Protein AF-A0A8J5PUA7-F1 (afdb_monomer_lite)

Structure (mmCIF, N/CA/C/O backbone):
data_AF-A0A8J5PUA7-F1
#
_entry.id   AF-A0A8J5PUA7-F1
#
loop_
_atom_site.group_PDB
_atom_site.id
_atom_site.type_symbol
_atom_site.label_atom_id
_atom_site.label_alt_id
_atom_site.label_comp_id
_atom_site.label_asym_id
_atom_site.label_entity_id
_atom_site.label_seq_id
_atom_site.pdbx_PDB_ins_code
_atom_site.Cartn_x
_atom_site.Cartn_y
_atom_site.Cartn_z
_atom_site.occupancy
_atom_site.B_iso_or_equiv
_atom_site.auth_seq_id
_atom_site.auth_comp_id
_atom_site.auth_asym_id
_atom_site.auth_atom_id
_atom_site.pdbx_PDB_model_num
ATOM 1 N N . MET A 1 1 ? -23.240 -58.305 27.782 1.00 34.50 1 MET A N 1
ATOM 2 C CA . MET A 1 1 ? -22.512 -59.500 28.259 1.00 34.50 1 MET A CA 1
ATOM 3 C C . MET A 1 1 ? -21.027 -59.293 27.991 1.00 34.50 1 MET A C 1
ATOM 5 O O . MET A 1 1 ? -20.702 -59.027 26.848 1.00 34.50 1 MET A O 1
ATOM 9 N N . SER A 1 2 ? -20.212 -59.376 29.055 1.00 34.38 2 SER A N 1
ATOM 10 C CA . SER A 1 2 ? -18.745 -59.589 29.127 1.00 34.38 2 SER A CA 1
ATOM 11 C C . SER A 1 2 ? -17.815 -58.696 28.277 1.00 34.38 2 SER A C 1
ATOM 13 O O . SER A 1 2 ? -17.809 -58.817 27.063 1.00 34.38 2 SER A O 1
ATOM 15 N N . GLN A 1 3 ? -17.096 -57.690 28.796 1.00 32.22 3 GLN A N 1
ATOM 16 C CA . GLN A 1 3 ? -16.037 -57.607 29.837 1.00 32.22 3 GLN A CA 1
ATOM 17 C C . GLN A 1 3 ? -14.580 -57.721 29.319 1.00 32.22 3 GLN A C 1
ATOM 19 O O . GLN A 1 3 ? -14.165 -58.754 28.815 1.00 32.22 3 GLN A O 1
ATOM 24 N N . HIS A 1 4 ? -13.846 -56.626 29.585 1.00 30.31 4 HIS A N 1
ATOM 25 C CA . HIS A 1 4 ? -12.441 -56.450 30.010 1.00 30.31 4 HIS A CA 1
ATOM 26 C C . HIS A 1 4 ? -11.254 -57.006 29.195 1.00 30.31 4 HIS A C 1
ATOM 28 O O . HIS A 1 4 ? -11.069 -58.207 29.079 1.00 30.31 4 HIS A O 1
ATOM 34 N N . SER A 1 5 ? -10.284 -56.129 28.882 1.00 30.33 5 SER A N 1
ATOM 35 C CA . SER A 1 5 ? -9.104 -55.940 29.755 1.00 30.33 5 SER A CA 1
ATOM 36 C C . SER A 1 5 ? -8.228 -54.752 29.322 1.00 30.33 5 SER A C 1
ATOM 38 O O . SER A 1 5 ? -7.811 -54.649 28.175 1.00 30.33 5 SER A O 1
ATOM 40 N N . ALA A 1 6 ? -7.906 -53.888 30.287 1.00 33.28 6 ALA A N 1
ATOM 41 C CA . ALA A 1 6 ? -6.894 -52.836 30.215 1.00 33.28 6 ALA A CA 1
ATOM 42 C C . ALA A 1 6 ? -5.542 -53.344 30.754 1.00 33.28 6 ALA A C 1
ATOM 44 O O . ALA A 1 6 ? -5.518 -54.287 31.548 1.00 33.28 6 ALA A O 1
ATOM 45 N N . LYS A 1 7 ? -4.430 -52.673 30.420 1.00 31.48 7 LYS A N 1
ATOM 46 C CA . LYS A 1 7 ? -3.212 -52.650 31.252 1.00 31.48 7 LYS A CA 1
ATOM 47 C C . LYS A 1 7 ? -2.441 -51.334 31.077 1.00 31.48 7 LYS A C 1
ATOM 49 O O . LYS A 1 7 ? -2.458 -50.727 30.017 1.00 31.48 7 LYS A O 1
ATOM 54 N N . ARG A 1 8 ? -1.868 -50.902 32.202 1.00 30.70 8 ARG A N 1
ATOM 55 C CA . ARG A 1 8 ? -1.429 -49.555 32.601 1.00 30.70 8 ARG A CA 1
ATOM 56 C C . ARG A 1 8 ? -0.003 -49.182 32.161 1.00 30.70 8 ARG A C 1
ATOM 58 O O . ARG A 1 8 ? 0.871 -50.038 32.137 1.00 30.70 8 ARG A O 1
ATOM 65 N N . THR A 1 9 ? 0.167 -47.876 31.936 1.00 27.75 9 THR A N 1
ATOM 66 C CA . THR A 1 9 ? 1.175 -46.910 32.438 1.00 27.75 9 THR A CA 1
ATOM 67 C C . THR A 1 9 ? 2.522 -47.400 32.989 1.00 27.75 9 THR A C 1
ATOM 69 O O . THR A 1 9 ? 2.556 -48.173 33.946 1.00 27.75 9 THR A O 1
ATOM 72 N N . ARG A 1 10 ? 3.607 -46.734 32.558 1.00 26.91 10 ARG A N 1
ATOM 73 C CA . ARG A 1 10 ? 4.712 -46.339 33.449 1.00 26.91 10 ARG A CA 1
ATOM 74 C C . ARG A 1 10 ? 5.339 -45.007 32.999 1.00 26.91 10 ARG A C 1
ATOM 76 O O . ARG A 1 10 ? 5.715 -44.871 31.842 1.00 26.91 10 ARG A O 1
ATOM 83 N N . LEU A 1 11 ? 5.370 -44.052 33.927 1.00 29.00 11 LEU A N 1
ATOM 84 C CA . LEU A 1 11 ? 6.154 -42.813 33.920 1.00 29.00 11 LEU A CA 1
ATOM 85 C C . LEU A 1 11 ? 7.541 -43.113 34.506 1.00 29.00 11 LEU A C 1
ATOM 87 O O . LEU A 1 11 ? 7.607 -43.877 35.468 1.00 29.00 11 LEU A O 1
ATOM 91 N N . ASP A 1 12 ? 8.582 -42.488 33.959 1.00 28.45 12 ASP A N 1
ATOM 92 C CA . ASP A 1 12 ? 9.702 -41.908 34.718 1.00 28.45 12 ASP A CA 1
ATOM 93 C C . ASP A 1 12 ? 10.472 -40.922 33.812 1.00 28.45 12 ASP A C 1
ATOM 95 O O . ASP A 1 12 ? 10.816 -41.250 32.676 1.00 28.45 12 ASP A O 1
ATOM 99 N N . SER A 1 13 ? 10.698 -39.717 34.334 1.00 28.47 13 SER A N 1
ATOM 100 C CA . SER A 1 13 ? 11.690 -38.699 33.916 1.00 28.47 13 SER A CA 1
ATOM 101 C C . SER A 1 13 ? 12.749 -38.614 35.052 1.00 28.47 13 SER A C 1
ATOM 103 O O . SER A 1 13 ? 12.519 -39.297 36.055 1.00 28.47 13 SER A O 1
ATOM 105 N N . PRO A 1 14 ? 13.811 -37.764 35.057 1.00 40.50 14 PRO A N 1
ATOM 106 C CA . PRO A 1 14 ? 14.267 -36.726 34.107 1.00 40.50 14 PRO A CA 1
ATOM 107 C C . PRO A 1 14 ? 15.819 -36.680 33.887 1.00 40.50 14 PRO A C 1
ATOM 109 O O . PRO A 1 14 ? 16.522 -37.593 34.307 1.00 40.50 14 PRO A O 1
ATOM 112 N N . GLU A 1 15 ? 16.300 -35.565 33.298 1.00 28.25 15 GLU A N 1
ATOM 113 C CA . GLU A 1 15 ? 17.697 -35.053 33.163 1.00 28.25 15 GLU A CA 1
ATOM 114 C C . GLU A 1 15 ? 18.476 -35.583 31.934 1.00 28.25 15 GLU A C 1
ATOM 116 O O . GLU A 1 15 ? 18.403 -36.766 31.630 1.00 28.25 15 GLU A O 1
ATOM 121 N N . GLN A 1 16 ? 19.207 -34.802 31.126 1.00 29.53 16 GLN A N 1
ATOM 122 C CA . GLN A 1 16 ? 19.812 -33.465 31.247 1.00 29.53 16 GLN A CA 1
ATOM 123 C C . GLN A 1 16 ? 20.161 -32.930 29.832 1.00 29.53 16 GLN A C 1
ATOM 125 O O . GLN A 1 16 ? 20.160 -33.700 28.871 1.00 29.53 16 GLN A O 1
ATOM 130 N N . ASP A 1 17 ? 20.419 -31.625 29.754 1.00 29.31 17 ASP A N 1
ATOM 131 C CA . ASP A 1 17 ? 20.750 -30.791 28.586 1.00 29.31 17 ASP A CA 1
ATOM 132 C C . ASP A 1 17 ? 21.885 -31.312 27.680 1.00 29.31 17 ASP A C 1
ATOM 134 O O . ASP A 1 17 ? 22.798 -31.983 28.152 1.00 29.31 17 ASP A O 1
ATOM 138 N N . ASP A 1 18 ? 21.829 -30.975 26.386 1.00 31.86 18 ASP A N 1
ATOM 139 C CA . ASP A 1 18 ? 22.874 -30.177 25.721 1.00 31.86 18 ASP A CA 1
ATOM 140 C C . ASP A 1 18 ? 22.468 -29.833 24.273 1.00 31.86 18 ASP A C 1
ATOM 142 O O . ASP A 1 18 ? 21.927 -30.654 23.524 1.00 31.86 18 ASP A O 1
ATOM 146 N N . ASP A 1 19 ? 22.710 -28.568 23.933 1.00 30.22 19 ASP A N 1
ATOM 147 C CA . ASP A 1 19 ? 22.637 -27.957 22.611 1.00 30.22 19 ASP A CA 1
ATOM 148 C C . ASP A 1 19 ? 23.472 -28.729 21.571 1.00 30.22 19 ASP A C 1
ATOM 150 O O . ASP A 1 19 ? 24.540 -29.239 21.890 1.00 30.22 19 ASP A O 1
ATOM 154 N N . ASP A 1 20 ? 23.009 -28.790 20.317 1.00 32.91 20 ASP A N 1
ATOM 155 C CA . ASP A 1 20 ? 23.830 -28.351 19.179 1.00 32.91 20 ASP A CA 1
ATOM 156 C C . ASP A 1 20 ? 23.087 -28.437 17.833 1.00 32.91 20 ASP A C 1
ATOM 158 O O . ASP A 1 20 ? 22.502 -29.440 17.415 1.00 32.91 20 ASP A O 1
ATOM 162 N N . GLU A 1 21 ? 23.164 -27.298 17.163 1.00 33.34 21 GLU A N 1
ATOM 163 C CA . GLU A 1 21 ? 22.831 -26.955 15.792 1.00 33.34 21 GLU A CA 1
ATOM 164 C C . GLU A 1 21 ? 23.560 -27.860 14.776 1.00 33.34 21 GLU A C 1
ATOM 166 O O . GLU A 1 21 ? 24.778 -28.021 14.838 1.00 33.34 21 GLU A O 1
ATOM 171 N N . ALA A 1 22 ? 22.849 -28.425 13.791 1.00 31.06 22 ALA A N 1
ATOM 172 C CA . ALA A 1 22 ? 23.499 -28.942 12.584 1.00 31.06 22 ALA A CA 1
ATOM 173 C C . ALA A 1 22 ? 22.564 -28.981 11.365 1.00 31.06 22 ALA A C 1
ATOM 175 O O . ALA A 1 22 ? 21.600 -29.747 11.296 1.00 31.06 22 ALA A O 1
ATOM 176 N N . ASP A 1 23 ? 22.934 -28.163 10.380 1.00 32.50 23 ASP A N 1
ATOM 177 C CA . ASP A 1 23 ? 22.473 -28.118 8.996 1.00 32.50 23 ASP A CA 1
ATOM 178 C C . ASP A 1 23 ? 22.255 -29.502 8.359 1.00 32.50 23 ASP A C 1
ATOM 180 O O . ASP A 1 23 ? 23.188 -30.286 8.155 1.00 32.50 23 ASP A O 1
ATOM 184 N N . VAL A 1 24 ? 21.026 -29.769 7.911 1.00 31.30 24 VAL A N 1
ATOM 185 C CA . VAL A 1 24 ? 20.728 -30.914 7.042 1.00 31.30 24 VAL A CA 1
ATOM 186 C C . VAL A 1 24 ? 20.990 -30.507 5.593 1.00 31.30 24 VAL A C 1
ATOM 188 O O . VAL A 1 24 ? 20.098 -30.075 4.865 1.00 31.30 24 VAL A O 1
ATOM 191 N N . VAL A 1 25 ? 22.248 -30.636 5.170 1.00 37.03 25 VAL A N 1
ATOM 192 C CA . VAL A 1 25 ? 22.645 -30.500 3.764 1.00 37.03 25 VAL A CA 1
ATOM 193 C C . VAL A 1 25 ? 22.340 -31.813 3.037 1.00 37.03 25 VAL A C 1
ATOM 195 O O . VAL A 1 25 ? 22.932 -32.857 3.308 1.00 37.03 25 VAL A O 1
ATOM 198 N N . GLU A 1 26 ? 21.394 -31.758 2.104 1.00 30.48 26 GLU A N 1
ATOM 199 C CA . GLU A 1 26 ? 20.930 -32.874 1.279 1.00 30.48 26 GLU A CA 1
ATOM 200 C C . GLU A 1 26 ? 22.068 -33.400 0.369 1.00 30.48 26 GLU A C 1
ATOM 202 O O . GLU A 1 26 ? 22.435 -32.805 -0.646 1.00 30.48 26 GLU A O 1
ATOM 207 N N . MET A 1 27 ? 22.687 -34.520 0.760 1.00 30.61 27 MET A N 1
ATOM 208 C CA . MET A 1 27 ? 23.789 -35.174 0.043 1.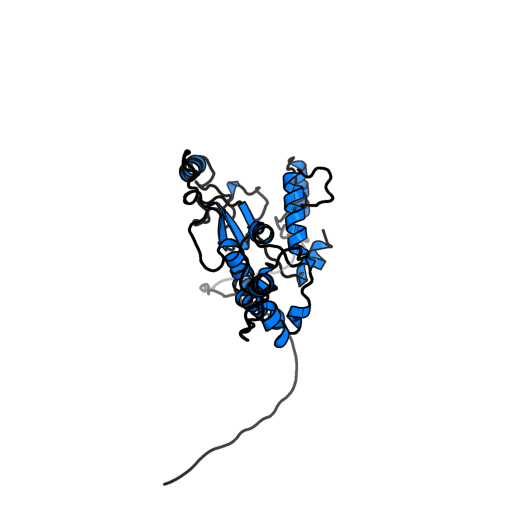00 30.61 27 MET A CA 1
ATOM 209 C C . MET A 1 27 ? 23.267 -36.105 -1.065 1.00 30.61 27 MET A C 1
ATOM 211 O O . MET A 1 27 ? 22.720 -37.173 -0.802 1.00 30.61 27 MET A O 1
ATOM 215 N N . THR A 1 28 ? 23.503 -35.744 -2.329 1.00 32.69 28 THR A N 1
ATOM 216 C CA . THR A 1 28 ? 23.328 -36.641 -3.490 1.00 32.69 28 THR A CA 1
ATOM 217 C C . THR A 1 28 ? 24.522 -37.614 -3.604 1.00 32.69 28 THR A C 1
ATOM 219 O O . THR A 1 28 ? 25.667 -37.157 -3.538 1.00 32.69 28 THR A O 1
ATOM 222 N N . PRO A 1 29 ? 24.341 -38.937 -3.815 1.00 30.09 29 PRO A N 1
ATOM 223 C CA . PRO A 1 29 ? 25.455 -39.887 -3.790 1.00 30.09 29 PRO A CA 1
ATOM 224 C C . PRO A 1 29 ? 26.218 -39.932 -5.127 1.00 30.09 29 PRO A C 1
ATOM 226 O O . PRO A 1 29 ? 25.623 -40.082 -6.194 1.00 30.09 29 PRO A O 1
ATOM 229 N N . LYS A 1 30 ? 27.557 -39.860 -5.075 1.00 31.98 30 LYS A N 1
ATOM 230 C CA . LYS A 1 30 ? 28.460 -40.129 -6.214 1.00 31.98 30 LYS A CA 1
ATOM 231 C C . LYS A 1 30 ? 29.047 -41.544 -6.144 1.00 31.98 30 LYS A C 1
ATOM 233 O O . LYS A 1 30 ? 29.363 -42.053 -5.071 1.00 31.98 30 LYS A O 1
ATOM 238 N N . ALA A 1 31 ? 29.198 -42.155 -7.318 1.00 26.88 31 ALA A N 1
ATOM 239 C CA . ALA A 1 31 ? 29.665 -43.523 -7.527 1.00 26.88 31 ALA A CA 1
ATOM 240 C C . ALA A 1 31 ? 31.131 -43.759 -7.105 1.00 26.88 31 ALA A C 1
ATOM 242 O O . ALA A 1 31 ? 31.999 -42.903 -7.275 1.00 26.88 31 ALA A O 1
ATOM 243 N N . ARG A 1 32 ? 31.390 -44.969 -6.590 1.00 27.98 32 ARG A N 1
ATOM 244 C CA . ARG A 1 32 ? 32.706 -45.496 -6.202 1.00 27.98 32 ARG A CA 1
ATOM 245 C C . ARG A 1 32 ? 33.528 -45.911 -7.427 1.00 27.98 32 ARG A C 1
ATOM 247 O O . ARG A 1 32 ? 33.042 -46.660 -8.265 1.00 27.98 32 ARG A O 1
ATOM 254 N N . SER A 1 33 ? 34.805 -45.539 -7.438 1.00 30.81 33 SER A N 1
ATOM 255 C CA . SER A 1 33 ? 35.853 -46.203 -8.219 1.00 30.81 33 SER A CA 1
ATOM 256 C C . SER A 1 33 ? 37.110 -46.291 -7.357 1.00 30.81 33 SER A C 1
ATOM 258 O O . SER A 1 33 ? 37.634 -45.281 -6.897 1.00 30.81 33 SER A O 1
ATOM 260 N N . SER A 1 34 ? 37.539 -47.518 -7.089 1.00 28.88 34 SER A N 1
ATOM 261 C CA . SER A 1 34 ? 38.681 -47.891 -6.258 1.00 28.88 34 SER A CA 1
ATOM 262 C C . SER A 1 34 ? 39.975 -48.036 -7.072 1.00 28.88 34 SER A C 1
ATOM 264 O O . SER A 1 34 ? 39.883 -48.319 -8.262 1.00 28.88 34 SER A O 1
ATOM 266 N N . LEU A 1 35 ? 41.121 -48.044 -6.359 1.00 30.83 35 LEU A N 1
ATOM 267 C CA . LEU A 1 35 ? 42.449 -48.596 -6.736 1.00 30.83 35 LEU A CA 1
ATOM 268 C C . LEU A 1 35 ? 43.326 -47.643 -7.594 1.00 30.83 35 LEU A C 1
ATOM 270 O O . LEU A 1 35 ? 42.853 -47.137 -8.596 1.00 30.83 35 LEU A O 1
ATOM 274 N N . LEU A 1 36 ? 44.597 -47.303 -7.312 1.00 31.80 36 LEU A N 1
ATOM 275 C CA . LEU A 1 36 ? 45.673 -47.811 -6.438 1.00 31.80 36 LEU A CA 1
ATOM 276 C C . LEU A 1 36 ? 46.672 -46.677 -6.080 1.00 31.80 36 LEU A C 1
ATOM 278 O O . LEU A 1 36 ? 46.874 -45.754 -6.864 1.00 31.80 36 LEU A O 1
ATOM 282 N N . ARG A 1 37 ? 47.357 -46.798 -4.930 1.00 33.16 37 ARG A N 1
ATOM 283 C CA . ARG A 1 37 ? 48.626 -46.111 -4.578 1.00 33.16 37 ARG A CA 1
ATOM 284 C C . ARG A 1 37 ? 49.806 -47.066 -4.829 1.00 33.16 37 ARG A C 1
ATOM 286 O O . ARG A 1 37 ? 49.605 -48.277 -4.726 1.00 33.16 37 ARG A O 1
ATOM 293 N N . PRO A 1 38 ? 51.035 -46.553 -5.033 1.00 39.12 38 PRO A N 1
ATOM 294 C CA . PRO A 1 38 ? 52.037 -46.774 -3.980 1.00 39.12 38 PRO A CA 1
ATOM 295 C C . PRO A 1 38 ? 52.949 -45.573 -3.626 1.00 39.12 38 PRO A C 1
ATOM 297 O O . PRO A 1 38 ? 53.283 -44.725 -4.442 1.00 39.12 38 PRO A O 1
ATOM 300 N N . HIS A 1 39 ? 53.306 -45.599 -2.340 1.00 31.28 39 HIS A N 1
ATOM 301 C CA . HIS A 1 39 ? 54.258 -44.894 -1.463 1.00 31.28 39 HIS A CA 1
ATOM 302 C C . HIS A 1 39 ? 55.552 -44.237 -2.003 1.00 31.28 39 HIS A C 1
ATOM 304 O O . HIS A 1 39 ? 56.251 -44.865 -2.784 1.00 31.28 39 HIS A O 1
ATOM 310 N N . THR A 1 40 ? 55.944 -43.093 -1.391 1.00 32.38 40 THR A N 1
ATOM 311 C CA . THR A 1 40 ? 57.253 -42.818 -0.713 1.00 32.38 40 THR A CA 1
ATOM 312 C C . THR A 1 40 ? 57.191 -41.541 0.179 1.00 32.38 40 THR A C 1
ATOM 314 O O . THR A 1 40 ? 56.315 -40.709 -0.029 1.00 32.38 40 THR A O 1
ATOM 317 N N . LEU A 1 41 ? 58.061 -41.454 1.208 1.00 33.44 41 LEU A N 1
ATOM 318 C CA . LEU A 1 41 ? 58.060 -40.612 2.446 1.00 33.44 41 LEU A CA 1
ATOM 319 C C . LEU A 1 41 ? 58.699 -39.173 2.289 1.00 33.44 41 LEU A C 1
ATOM 321 O O . LEU A 1 41 ? 58.865 -38.764 1.148 1.00 33.44 41 LEU A O 1
ATOM 325 N N . PRO A 1 42 ? 59.041 -38.373 3.348 1.00 39.47 42 PRO A N 1
ATOM 326 C CA . PRO A 1 42 ? 58.356 -37.137 3.789 1.00 39.47 42 PRO A CA 1
ATOM 327 C C . PRO A 1 42 ? 59.293 -35.878 3.837 1.00 39.47 42 PRO A C 1
ATOM 329 O O . PRO A 1 42 ? 60.272 -35.830 3.102 1.00 39.47 42 PRO A O 1
ATOM 332 N N . PRO A 1 43 ? 59.026 -34.868 4.695 1.00 38.53 43 PRO A N 1
ATOM 333 C CA . PRO A 1 43 ? 58.461 -33.557 4.375 1.00 38.53 43 PRO A CA 1
ATOM 334 C C . PRO A 1 43 ? 59.508 -32.474 4.025 1.00 38.53 43 PRO A C 1
ATOM 336 O O . PRO A 1 43 ? 60.587 -32.418 4.609 1.00 38.53 43 PRO A O 1
ATOM 339 N N . SER A 1 44 ? 59.143 -31.529 3.154 1.00 31.48 44 SER A N 1
ATOM 340 C CA . SER A 1 44 ? 59.810 -30.222 3.085 1.00 31.48 44 SER A CA 1
ATOM 341 C C . SER A 1 44 ? 58.854 -29.137 3.551 1.00 31.48 44 SER A C 1
ATOM 343 O O . SER A 1 44 ? 57.741 -29.001 3.043 1.00 31.48 44 SER A O 1
ATOM 345 N N . GLU A 1 45 ? 59.316 -28.385 4.544 1.00 38.19 45 GLU A N 1
ATOM 346 C CA . GLU A 1 45 ? 58.735 -27.134 5.005 1.00 38.19 45 GLU A CA 1
ATOM 347 C C . GLU A 1 45 ? 58.560 -26.180 3.824 1.00 38.19 45 GLU A C 1
ATOM 349 O O . GLU A 1 45 ? 59.511 -25.844 3.120 1.00 38.19 45 GLU A O 1
ATOM 354 N N . SER A 1 46 ? 57.331 -25.733 3.590 1.00 35.66 46 SER A N 1
ATOM 355 C CA . SER A 1 46 ? 57.050 -24.618 2.691 1.00 35.66 46 SER A CA 1
ATOM 356 C C . SER A 1 46 ? 55.790 -23.912 3.171 1.00 35.66 46 SER A C 1
ATOM 358 O O . SER A 1 46 ? 54.669 -24.340 2.924 1.00 35.66 46 SER A O 1
ATOM 360 N N . GLN A 1 47 ? 56.046 -22.870 3.959 1.00 36.78 47 GLN A N 1
ATOM 361 C CA . GLN A 1 47 ? 55.405 -21.558 3.901 1.00 36.78 47 GLN A CA 1
ATOM 362 C C . GLN A 1 47 ? 53.927 -21.528 3.486 1.00 36.78 47 GLN A C 1
ATOM 364 O O . GLN A 1 47 ? 53.574 -21.601 2.313 1.00 36.78 47 GLN A O 1
ATOM 369 N N . SER A 1 48 ? 53.088 -21.302 4.497 1.00 38.53 48 SER A N 1
ATOM 370 C CA . SER A 1 48 ? 52.009 -20.307 4.495 1.00 38.53 48 SER A CA 1
ATOM 371 C C . SER A 1 48 ? 51.652 -19.701 3.131 1.00 38.53 48 SER A C 1
ATOM 373 O O . SER A 1 48 ? 52.155 -18.646 2.745 1.00 38.53 48 SER A O 1
ATOM 375 N N . GLN A 1 49 ? 50.677 -20.306 2.467 1.00 35.12 49 GLN A N 1
ATOM 376 C CA . GLN A 1 49 ? 49.697 -19.552 1.701 1.00 35.12 49 GLN A CA 1
ATOM 377 C C . GLN A 1 49 ? 48.327 -19.989 2.194 1.00 35.12 49 GLN A C 1
ATOM 379 O O . GLN A 1 49 ? 47.685 -20.880 1.643 1.00 35.12 49 GLN A O 1
ATOM 384 N N . SER A 1 50 ? 47.880 -19.343 3.270 1.00 35.25 50 SER A N 1
ATOM 385 C CA . SER A 1 50 ? 46.460 -19.090 3.443 1.00 35.25 50 SER A CA 1
ATOM 386 C C . SER A 1 50 ? 46.012 -18.344 2.189 1.00 35.25 50 SER A C 1
ATOM 388 O O . SER A 1 50 ? 46.169 -17.131 2.070 1.00 35.25 50 SER A O 1
ATOM 390 N N . GLN A 1 51 ? 45.515 -19.090 1.203 1.00 36.00 51 GLN A N 1
ATOM 391 C CA . GLN A 1 51 ? 44.660 -18.521 0.179 1.00 36.00 51 GLN A CA 1
ATOM 392 C C . GLN A 1 51 ? 43.462 -17.967 0.936 1.00 36.00 51 GLN A C 1
ATOM 394 O O . GLN A 1 51 ? 42.538 -18.694 1.302 1.00 36.00 51 GLN A O 1
ATOM 399 N N . SER A 1 52 ? 43.526 -16.674 1.244 1.00 42.78 52 SER A N 1
ATOM 400 C CA . SER A 1 52 ? 42.342 -15.904 1.537 1.00 42.78 52 SER A CA 1
ATOM 401 C C . SER A 1 52 ? 41.399 -16.183 0.378 1.00 42.78 52 SER A C 1
ATOM 403 O O . SER A 1 52 ? 41.687 -15.885 -0.781 1.00 42.78 52 SER A O 1
ATOM 405 N N . GLN A 1 53 ? 40.291 -16.846 0.692 1.00 39.47 53 GLN A N 1
ATOM 406 C CA . GLN A 1 53 ? 39.085 -16.771 -0.106 1.00 39.47 53 GLN A CA 1
ATOM 407 C C . GLN A 1 53 ? 38.808 -15.275 -0.239 1.00 39.47 53 GLN A C 1
ATOM 409 O O . GLN A 1 53 ? 38.245 -14.655 0.663 1.00 39.47 53 GLN A O 1
ATOM 414 N N . ALA A 1 54 ? 39.327 -14.664 -1.304 1.00 39.50 54 ALA A N 1
ATOM 415 C CA . ALA A 1 54 ? 39.016 -13.306 -1.669 1.00 39.50 54 ALA A CA 1
ATOM 416 C C . ALA A 1 54 ? 37.524 -13.334 -1.962 1.00 39.50 54 ALA A C 1
ATOM 418 O O . ALA A 1 54 ? 37.091 -13.698 -3.055 1.00 39.50 54 ALA A O 1
ATOM 419 N N . SER A 1 55 ? 36.720 -13.037 -0.942 1.00 47.25 55 SER A N 1
ATOM 420 C CA . SER A 1 55 ? 35.327 -12.730 -1.159 1.00 47.25 55 SER A CA 1
ATOM 421 C C . SER A 1 55 ? 35.353 -11.535 -2.107 1.00 47.25 55 SER A C 1
ATOM 423 O O . SER A 1 55 ? 35.729 -10.428 -1.736 1.00 47.25 55 SER A O 1
ATOM 425 N N . GLY A 1 56 ? 35.030 -11.767 -3.380 1.00 53.25 56 GLY A N 1
ATOM 426 C CA . GLY A 1 56 ? 34.869 -10.718 -4.392 1.00 53.25 56 GLY A CA 1
ATOM 427 C C . GLY A 1 56 ? 33.667 -9.815 -4.094 1.00 53.25 56 GLY A C 1
ATOM 428 O O . GLY A 1 56 ? 33.043 -9.284 -5.002 1.00 53.25 56 GLY A O 1
ATOM 429 N N . ARG A 1 57 ? 33.287 -9.704 -2.820 1.00 56.41 57 ARG A N 1
ATOM 430 C CA . ARG A 1 57 ? 32.207 -8.888 -2.305 1.00 56.41 57 ARG A CA 1
ATOM 431 C C . ARG A 1 57 ? 32.858 -7.606 -1.809 1.00 56.41 57 ARG A C 1
ATOM 433 O O . ARG A 1 57 ? 33.427 -7.566 -0.722 1.00 56.41 57 ARG A O 1
ATOM 440 N N . SER A 1 58 ? 32.812 -6.554 -2.620 1.00 63.38 58 SER A N 1
ATOM 441 C CA . SER A 1 58 ? 33.026 -5.206 -2.093 1.00 63.38 58 SER A CA 1
ATOM 442 C C . SER A 1 58 ? 31.996 -4.962 -0.985 1.00 63.38 58 SER A C 1
ATOM 444 O O . SER A 1 58 ? 30.815 -5.245 -1.196 1.00 63.38 58 SER A O 1
ATOM 446 N N . SER A 1 59 ? 32.418 -4.457 0.173 1.00 67.94 59 SER A N 1
ATOM 447 C CA . SER A 1 59 ? 31.484 -4.085 1.240 1.00 67.94 59 SER A CA 1
ATOM 448 C C . SER A 1 59 ? 30.499 -3.004 0.758 1.00 67.94 59 SER A C 1
ATOM 450 O O . SER A 1 59 ? 30.849 -2.250 -0.158 1.00 67.94 59 SER A O 1
ATOM 452 N N . PRO A 1 60 ? 29.297 -2.897 1.357 1.00 66.38 60 PRO A N 1
ATOM 453 C CA . PRO A 1 60 ? 28.310 -1.877 0.997 1.00 66.38 60 PRO A CA 1
ATOM 454 C C . PRO A 1 60 ? 28.903 -0.464 0.949 1.00 66.38 60 PRO A C 1
ATOM 456 O O . PRO A 1 60 ? 28.771 0.206 -0.070 1.00 66.38 60 PRO A O 1
ATOM 459 N N . SER A 1 61 ? 29.688 -0.071 1.956 1.00 72.62 61 SER A N 1
ATOM 460 C CA . SER A 1 61 ? 30.335 1.248 2.014 1.00 72.62 61 SER A CA 1
ATOM 461 C C . SER A 1 61 ? 31.271 1.496 0.822 1.00 72.62 61 SER A C 1
ATOM 463 O O . SER A 1 61 ? 31.188 2.530 0.174 1.00 72.62 61 SER A O 1
ATOM 465 N N . LYS A 1 62 ? 32.074 0.501 0.409 1.00 75.44 62 LYS A N 1
ATOM 466 C CA . LYS A 1 62 ? 32.931 0.625 -0.790 1.00 75.44 62 LYS A CA 1
ATOM 467 C C . LYS A 1 62 ? 32.119 0.765 -2.078 1.00 75.44 62 LYS A C 1
ATOM 469 O O . LYS A 1 62 ? 32.567 1.407 -3.027 1.00 75.44 62 LYS A O 1
ATOM 474 N N . GLN A 1 63 ? 30.943 0.135 -2.148 1.00 73.31 63 GLN A N 1
ATOM 475 C CA . GLN A 1 63 ? 30.034 0.321 -3.279 1.00 73.31 63 GLN A CA 1
ATOM 476 C C . GLN A 1 63 ? 29.431 1.725 -3.279 1.00 73.31 63 GLN A C 1
ATOM 478 O O . GLN A 1 63 ? 29.279 2.288 -4.363 1.00 73.31 63 GLN A O 1
ATOM 483 N N . MET A 1 64 ? 29.127 2.277 -2.101 1.00 74.56 64 MET A N 1
ATOM 484 C CA . MET A 1 64 ? 28.621 3.639 -1.935 1.00 74.56 64 MET A CA 1
ATOM 485 C C . MET A 1 64 ? 29.664 4.678 -2.352 1.00 74.56 64 MET A C 1
ATOM 487 O O . MET A 1 64 ? 29.365 5.498 -3.218 1.00 74.56 64 MET A O 1
ATOM 491 N N . ASP A 1 65 ? 30.903 4.571 -1.872 1.00 75.19 65 ASP A N 1
ATOM 492 C CA . ASP A 1 65 ? 31.995 5.476 -2.262 1.00 75.19 65 ASP A CA 1
ATOM 493 C C . ASP A 1 65 ? 32.208 5.464 -3.785 1.00 75.19 65 ASP A C 1
ATOM 495 O O . ASP A 1 65 ? 32.313 6.499 -4.445 1.00 75.19 65 ASP A O 1
ATOM 499 N N . ALA A 1 66 ? 32.205 4.269 -4.385 1.00 77.06 66 ALA A N 1
ATOM 500 C CA . ALA A 1 66 ? 32.334 4.117 -5.830 1.00 77.06 66 ALA A CA 1
ATOM 501 C C . ALA A 1 66 ? 31.139 4.703 -6.609 1.00 77.06 66 ALA A C 1
ATOM 503 O O . ALA A 1 66 ? 31.303 5.089 -7.768 1.00 77.06 66 ALA A O 1
ATOM 504 N N . LEU A 1 67 ? 29.939 4.735 -6.017 1.00 74.25 67 LEU A N 1
ATOM 505 C CA . LEU A 1 67 ? 28.762 5.376 -6.606 1.00 74.25 67 LEU A CA 1
ATOM 506 C C . LEU A 1 67 ? 28.863 6.898 -6.508 1.00 74.25 67 LEU A C 1
ATOM 508 O O . LEU A 1 67 ? 28.654 7.570 -7.517 1.00 74.25 67 LEU A O 1
ATOM 512 N N . GLU A 1 68 ? 29.259 7.441 -5.360 1.00 76.12 68 GLU A N 1
ATOM 513 C CA . GLU A 1 68 ? 29.447 8.884 -5.182 1.00 76.12 68 GLU A CA 1
ATOM 514 C C . GLU A 1 68 ? 30.474 9.443 -6.181 1.00 76.12 68 GLU A C 1
ATOM 516 O O . GLU A 1 68 ? 30.201 10.414 -6.892 1.00 76.12 68 GLU A O 1
ATOM 521 N N . LEU A 1 69 ? 31.602 8.747 -6.354 1.00 79.38 69 LEU A N 1
ATOM 522 C CA . LEU A 1 69 ? 32.636 9.108 -7.331 1.00 79.38 69 LEU A CA 1
ATOM 523 C C . LEU A 1 69 ? 32.181 8.987 -8.793 1.00 79.38 69 LEU A C 1
ATOM 525 O O . LEU A 1 69 ? 32.761 9.625 -9.670 1.00 79.38 69 LEU A O 1
ATOM 529 N N . SER A 1 70 ? 31.139 8.199 -9.081 1.00 77.38 70 SER A N 1
ATOM 530 C CA . SER A 1 70 ? 30.572 8.091 -10.434 1.00 77.38 70 SER A CA 1
ATOM 531 C C . SER A 1 70 ? 29.708 9.296 -10.831 1.00 77.38 70 SER A C 1
ATOM 533 O O . SER A 1 70 ? 29.199 9.349 -11.950 1.00 77.38 70 SER A O 1
ATOM 535 N N . GLY A 1 71 ? 29.531 10.263 -9.922 1.00 70.50 71 GLY A N 1
ATOM 536 C CA . GLY A 1 71 ? 28.620 11.391 -10.097 1.00 70.50 71 GLY A CA 1
ATOM 537 C C . GLY A 1 71 ? 27.156 11.028 -9.841 1.00 70.50 71 GLY A C 1
ATOM 538 O O . GLY A 1 71 ? 26.278 11.865 -10.069 1.00 70.50 71 GLY A O 1
ATOM 539 N N . PHE A 1 72 ? 26.886 9.806 -9.358 1.00 70.75 72 PHE A N 1
ATOM 540 C CA . PHE A 1 72 ? 25.556 9.381 -8.939 1.00 70.75 72 PHE A CA 1
ATOM 541 C C . PHE A 1 72 ? 25.091 10.264 -7.781 1.00 70.75 72 PHE A C 1
ATOM 543 O O . PHE A 1 72 ? 25.752 10.374 -6.750 1.00 70.75 72 PHE A O 1
ATOM 550 N N . ARG A 1 73 ? 23.949 10.925 -7.961 1.00 65.81 73 ARG A N 1
ATOM 551 C CA . ARG A 1 73 ? 23.315 11.705 -6.901 1.00 65.81 73 ARG A CA 1
ATOM 552 C C . ARG A 1 73 ? 22.453 10.763 -6.077 1.00 65.81 73 ARG A C 1
ATOM 554 O O . ARG A 1 73 ? 21.520 10.167 -6.608 1.00 65.81 73 ARG A O 1
ATOM 561 N N . TRP A 1 74 ? 22.766 10.641 -4.794 1.00 65.31 74 TRP A N 1
ATOM 562 C CA . TRP A 1 74 ? 21.942 9.883 -3.865 1.00 65.31 74 TRP A CA 1
ATOM 563 C C . TRP A 1 74 ? 20.522 10.443 -3.809 1.00 65.31 74 TRP A C 1
ATOM 565 O O . TRP A 1 74 ? 20.320 11.659 -3.744 1.00 65.31 74 TRP A O 1
ATOM 575 N N . ASN A 1 75 ? 19.547 9.537 -3.756 1.00 65.06 75 ASN A N 1
ATOM 576 C CA . ASN A 1 75 ? 18.235 9.875 -3.231 1.00 65.06 75 ASN A CA 1
ATOM 577 C C . ASN A 1 75 ? 18.444 10.218 -1.755 1.00 65.06 75 ASN A C 1
ATOM 579 O O . ASN A 1 75 ? 18.838 9.354 -0.971 1.00 65.06 75 ASN A O 1
ATOM 583 N N . ARG A 1 76 ? 18.263 11.489 -1.390 1.00 70.00 76 ARG A N 1
ATOM 584 C CA . ARG A 1 76 ? 18.331 11.896 0.014 1.00 70.00 76 ARG A CA 1
ATOM 585 C C . ARG A 1 76 ? 17.167 11.259 0.760 1.00 70.00 76 ARG A C 1
ATOM 587 O O . ARG A 1 76 ? 16.095 11.064 0.183 1.00 70.00 76 ARG A O 1
ATOM 594 N N . GLN A 1 77 ? 17.377 10.968 2.039 1.00 77.00 77 GLN A N 1
ATOM 595 C CA . GLN A 1 77 ? 16.269 10.629 2.919 1.00 77.00 77 GLN A CA 1
ATOM 596 C C . GLN A 1 77 ? 15.212 11.729 2.809 1.00 77.00 77 GLN A C 1
ATOM 598 O O . GLN A 1 77 ? 15.523 12.919 2.900 1.00 77.00 77 GLN A O 1
ATOM 603 N N . LEU A 1 78 ? 13.972 11.315 2.564 1.00 80.44 78 LEU A N 1
ATOM 604 C CA . LEU A 1 78 ? 12.847 12.228 2.519 1.00 80.44 78 LEU A CA 1
ATOM 605 C C . LEU A 1 78 ? 12.669 12.817 3.926 1.00 80.44 78 LEU A C 1
ATOM 607 O O . LEU A 1 78 ? 12.372 12.083 4.867 1.00 80.44 78 LEU A O 1
ATOM 611 N N . SER A 1 79 ? 12.931 14.115 4.073 1.00 84.31 79 SER A N 1
ATOM 612 C CA . SER A 1 79 ? 12.925 14.814 5.359 1.00 84.31 79 SER A CA 1
ATOM 613 C C . SER A 1 79 ? 12.341 16.213 5.208 1.00 84.31 79 SER A C 1
ATOM 615 O O . SER A 1 79 ? 12.676 16.926 4.260 1.00 84.31 79 SER A O 1
ATOM 617 N N . THR A 1 80 ? 11.506 16.605 6.170 1.00 85.38 80 THR A N 1
ATOM 618 C CA . THR A 1 80 ? 10.957 17.963 6.299 1.00 85.38 80 THR A CA 1
ATOM 619 C C . THR A 1 80 ? 12.028 18.988 6.660 1.00 85.38 80 THR A C 1
ATOM 621 O O . THR A 1 80 ? 11.832 20.175 6.427 1.00 85.38 80 THR A O 1
ATOM 624 N N . ASP A 1 81 ? 13.164 18.537 7.197 1.00 87.00 81 ASP A N 1
ATOM 625 C CA . ASP A 1 81 ? 14.277 19.405 7.591 1.00 87.00 81 ASP A CA 1
ATOM 626 C C . ASP A 1 81 ? 15.199 19.741 6.412 1.00 87.00 81 ASP A C 1
ATOM 628 O O . ASP A 1 81 ? 16.113 20.553 6.547 1.00 87.00 81 ASP A O 1
ATOM 632 N N . ASN A 1 82 ? 14.995 19.106 5.252 1.00 85.94 82 ASN A N 1
ATOM 633 C CA . ASN A 1 82 ? 15.760 19.408 4.053 1.00 85.94 82 ASN A CA 1
ATOM 634 C C . ASN A 1 82 ? 15.285 20.748 3.457 1.00 85.94 82 ASN A C 1
ATOM 636 O O . ASN A 1 82 ? 14.187 20.786 2.906 1.00 85.94 82 ASN A O 1
ATOM 640 N N . PRO A 1 83 ? 16.097 21.822 3.473 1.00 85.88 83 PRO A N 1
ATOM 641 C CA . PRO A 1 83 ? 15.683 23.123 2.945 1.00 85.88 83 PRO A CA 1
ATOM 642 C C . PRO A 1 83 ? 15.496 23.126 1.419 1.00 85.88 83 PRO A C 1
ATOM 644 O O . PRO A 1 83 ? 14.846 24.023 0.890 1.00 85.88 83 PRO A O 1
ATOM 647 N N . ASP A 1 84 ? 16.048 22.130 0.717 1.00 87.69 84 ASP A N 1
ATOM 648 C CA . ASP A 1 84 ? 15.986 22.011 -0.744 1.00 87.69 84 ASP A CA 1
ATOM 649 C C . ASP A 1 84 ? 14.800 21.149 -1.230 1.00 87.69 84 ASP A C 1
ATOM 651 O O . ASP A 1 84 ? 14.731 20.801 -2.412 1.00 87.69 84 ASP A O 1
ATOM 655 N N . ILE A 1 85 ? 13.905 20.709 -0.338 1.00 87.69 85 ILE A N 1
ATOM 656 C CA . ILE A 1 85 ? 12.767 19.860 -0.713 1.00 87.69 85 ILE A CA 1
ATOM 657 C C . ILE A 1 85 ? 11.759 20.646 -1.581 1.00 87.69 85 ILE A C 1
ATOM 659 O O . ILE A 1 85 ? 11.357 21.748 -1.203 1.00 87.69 85 ILE A O 1
ATOM 663 N N . PRO A 1 86 ? 11.324 20.112 -2.741 1.00 91.44 86 PRO A N 1
ATOM 664 C CA . PRO A 1 86 ? 10.258 20.729 -3.531 1.00 91.44 86 PRO A CA 1
ATOM 665 C C . PRO A 1 86 ? 8.961 20.867 -2.727 1.00 91.44 86 PRO A C 1
ATOM 667 O O . PRO A 1 86 ? 8.628 19.972 -1.949 1.00 91.44 86 PRO A O 1
ATOM 670 N N . SER A 1 87 ? 8.212 21.951 -2.941 1.00 92.06 87 SER A N 1
ATOM 671 C CA . SER A 1 87 ? 7.002 22.262 -2.168 1.00 92.06 87 SER A CA 1
ATOM 672 C C . SER A 1 87 ? 5.960 21.146 -2.221 1.00 92.06 87 SER A C 1
ATOM 674 O O . SER A 1 87 ? 5.459 20.735 -1.181 1.00 92.06 87 SER A O 1
ATOM 676 N N . GLU A 1 88 ? 5.709 20.572 -3.397 1.00 92.38 88 GLU A N 1
ATOM 677 C CA . GLU A 1 88 ? 4.742 19.481 -3.561 1.00 92.38 88 GLU A CA 1
ATOM 678 C C . GLU A 1 88 ? 5.164 18.221 -2.789 1.00 92.38 88 GLU A C 1
ATOM 680 O O . GLU A 1 88 ? 4.332 17.494 -2.248 1.00 92.38 88 GLU A O 1
ATOM 685 N N . LEU A 1 89 ? 6.473 17.961 -2.709 1.00 90.38 89 LEU A N 1
ATOM 686 C CA . LEU A 1 89 ? 7.014 16.824 -1.968 1.00 90.38 89 LEU A CA 1
ATOM 687 C C . LEU A 1 89 ? 7.001 17.074 -0.453 1.00 90.38 89 LEU A C 1
ATOM 689 O O . LEU A 1 89 ? 6.808 16.132 0.315 1.00 90.38 89 LEU A O 1
ATOM 693 N N . PHE A 1 90 ? 7.184 18.325 -0.025 1.00 92.38 90 PHE A N 1
ATOM 694 C CA . PHE A 1 90 ? 7.021 18.730 1.369 1.00 92.38 90 PHE A CA 1
ATOM 695 C C . PHE A 1 90 ? 5.577 18.541 1.835 1.00 92.38 90 PHE A C 1
ATOM 697 O O . PHE A 1 90 ? 5.360 17.901 2.859 1.00 92.38 90 PHE A O 1
ATOM 704 N N . GLU A 1 91 ? 4.603 19.033 1.065 1.00 92.62 91 GLU A N 1
ATOM 705 C CA . GLU A 1 91 ? 3.172 18.883 1.363 1.00 92.62 91 GLU A CA 1
ATOM 706 C C . GLU A 1 91 ? 2.775 17.404 1.449 1.00 92.62 91 GLU A C 1
ATOM 708 O O . GLU A 1 91 ? 2.124 16.984 2.406 1.00 92.62 91 GLU A O 1
ATOM 713 N N . PHE A 1 92 ? 3.247 16.582 0.507 1.00 91.12 92 PHE A N 1
ATOM 714 C CA . PHE A 1 92 ? 3.026 15.136 0.546 1.00 91.12 92 PHE A CA 1
ATOM 715 C C . PHE A 1 92 ? 3.630 14.480 1.801 1.00 91.12 92 PHE A C 1
ATOM 717 O O . PHE A 1 92 ? 2.993 13.644 2.445 1.00 91.12 92 PHE A O 1
ATOM 724 N N . LEU A 1 93 ? 4.853 14.861 2.182 1.00 92.31 93 LEU A N 1
ATOM 725 C CA . LEU A 1 93 ? 5.503 14.346 3.389 1.00 92.31 93 LEU A CA 1
ATOM 726 C C . LEU A 1 93 ? 4.783 14.797 4.669 1.00 92.31 93 LEU A C 1
ATOM 728 O O . LEU A 1 93 ? 4.660 14.017 5.615 1.00 92.31 93 LEU A O 1
ATOM 732 N N . GLU A 1 94 ? 4.287 16.032 4.705 1.00 92.06 94 GLU A N 1
ATOM 733 C CA . GLU A 1 94 ? 3.468 16.542 5.803 1.00 92.06 94 GLU A CA 1
ATOM 734 C C . GLU A 1 94 ? 2.161 15.746 5.934 1.00 92.06 94 GLU A C 1
ATOM 736 O O . GLU A 1 94 ? 1.802 15.334 7.039 1.00 92.06 94 GLU A O 1
ATOM 741 N N . GLU A 1 95 ? 1.491 15.431 4.822 1.00 92.19 95 GLU A N 1
ATOM 742 C CA . GLU A 1 95 ? 0.300 14.573 4.815 1.00 92.19 95 GLU A CA 1
ATOM 743 C C . GLU A 1 95 ? 0.606 13.166 5.354 1.00 92.19 95 GLU A C 1
ATOM 745 O O . GLU A 1 95 ? -0.125 12.651 6.209 1.00 92.19 95 GLU A O 1
ATOM 750 N N . MET A 1 96 ? 1.723 12.560 4.931 1.00 91.75 96 MET A N 1
ATOM 751 C CA . MET A 1 96 ? 2.177 11.269 5.460 1.00 91.75 96 MET A CA 1
ATOM 752 C C . MET A 1 96 ? 2.434 11.325 6.972 1.00 91.75 96 MET A C 1
ATOM 754 O O . MET A 1 96 ? 2.010 10.425 7.706 1.00 91.75 96 MET A O 1
ATOM 758 N N . ASN A 1 97 ? 3.088 12.383 7.455 1.00 93.31 97 ASN A N 1
ATOM 759 C CA . ASN A 1 97 ? 3.369 12.583 8.877 1.00 93.31 97 ASN A CA 1
ATOM 760 C C . ASN A 1 97 ? 2.087 12.801 9.689 1.00 93.31 97 ASN A C 1
ATOM 762 O O . ASN A 1 97 ? 1.947 12.239 10.777 1.00 93.31 97 ASN A O 1
ATOM 766 N N . ASN A 1 98 ? 1.122 13.545 9.148 1.00 93.12 98 ASN A N 1
ATOM 767 C CA . ASN A 1 98 ? -0.194 13.721 9.757 1.00 93.12 98 ASN A CA 1
ATOM 768 C C . ASN A 1 98 ? -0.930 12.381 9.879 1.00 93.12 98 ASN A C 1
ATOM 770 O O . ASN A 1 98 ? -1.458 12.069 10.950 1.00 93.12 98 ASN A O 1
ATOM 774 N N . CYS A 1 99 ? -0.894 11.545 8.836 1.00 91.88 99 CYS A N 1
ATOM 775 C CA . CYS A 1 99 ? -1.456 10.195 8.884 1.00 91.88 99 CYS A CA 1
ATOM 776 C C . CYS A 1 99 ? -0.776 9.332 9.955 1.00 91.88 99 CYS A C 1
ATOM 778 O O . CYS A 1 99 ? -1.459 8.668 10.737 1.00 91.88 99 CYS A O 1
ATOM 780 N N . TYR A 1 100 ? 0.558 9.374 10.033 1.00 91.38 100 TYR A N 1
ATOM 781 C CA . TYR A 1 100 ? 1.336 8.654 11.044 1.00 91.38 100 TYR A CA 1
ATOM 782 C C . TYR A 1 100 ? 1.021 9.120 12.476 1.00 91.38 100 TYR A C 1
ATOM 784 O O . TYR A 1 100 ? 0.858 8.295 13.375 1.00 91.38 100 TYR A O 1
ATOM 792 N N . ALA A 1 101 ? 0.856 10.429 12.685 1.00 93.44 101 ALA A N 1
ATOM 793 C CA . ALA A 1 101 ? 0.432 11.015 13.958 1.00 93.44 101 ALA A CA 1
ATOM 794 C C . ALA A 1 101 ? -1.047 10.731 14.296 1.00 93.44 101 ALA A C 1
ATOM 796 O O . ALA A 1 101 ? -1.521 11.063 15.386 1.00 93.44 101 ALA A O 1
ATOM 797 N N . GLY A 1 102 ? -1.784 10.113 13.370 1.00 92.50 102 GLY A N 1
ATOM 798 C CA . GLY A 1 102 ? -3.191 9.783 13.512 1.00 92.50 102 GLY A CA 1
ATOM 799 C C . GLY A 1 102 ? -4.119 10.980 13.348 1.00 92.50 102 GLY A C 1
ATOM 800 O O . GLY A 1 102 ? -5.241 10.924 13.833 1.00 92.50 102 GLY A O 1
ATOM 801 N N . ILE A 1 103 ? -3.688 12.064 12.705 1.00 93.94 103 ILE A N 1
ATOM 802 C CA . ILE A 1 103 ? -4.500 13.263 12.483 1.00 93.94 103 ILE A CA 1
ATOM 803 C C . ILE A 1 103 ? -5.480 13.004 11.336 1.00 93.94 103 ILE A C 1
ATOM 805 O O . ILE A 1 103 ? -5.085 12.667 10.226 1.00 93.94 103 ILE A O 1
ATOM 809 N N . GLY A 1 104 ? -6.777 13.151 11.611 1.00 92.50 104 GLY A N 1
ATOM 810 C CA . GLY A 1 104 ? -7.835 13.072 10.601 1.00 92.50 104 GLY A CA 1
ATOM 811 C C . GLY A 1 104 ? -8.034 11.709 9.925 1.00 92.50 104 GLY A C 1
ATOM 812 O O . GLY A 1 104 ? -8.733 11.634 8.917 1.00 92.50 104 GLY A O 1
ATOM 813 N N . ILE A 1 105 ? -7.469 10.623 10.464 1.00 92.25 105 ILE A N 1
ATOM 814 C CA . ILE A 1 105 ? -7.514 9.284 9.848 1.00 92.25 105 ILE A CA 1
ATOM 815 C C . ILE A 1 105 ? -8.818 8.506 10.105 1.00 92.25 105 ILE A C 1
ATOM 817 O O . ILE A 1 105 ? -9.012 7.426 9.541 1.00 92.25 105 ILE A O 1
ATOM 821 N N . ILE A 1 106 ? -9.731 9.031 10.925 1.00 92.06 106 ILE A N 1
ATOM 822 C CA . ILE A 1 106 ? -11.022 8.412 11.256 1.00 92.06 106 ILE A CA 1
ATOM 823 C C . ILE A 1 106 ? -12.161 9.292 10.717 1.00 92.06 106 ILE A C 1
ATOM 825 O O . ILE A 1 106 ? -12.237 10.473 11.060 1.00 92.06 106 ILE A O 1
ATOM 829 N N . PRO A 1 107 ? -13.104 8.767 9.915 1.00 91.25 107 PRO A N 1
ATOM 830 C CA . PRO A 1 107 ? -14.287 9.530 9.542 1.00 91.25 107 PRO A CA 1
ATOM 831 C C . PRO A 1 107 ? -15.121 9.897 10.773 1.00 91.25 107 PRO A C 1
ATOM 833 O O . PRO A 1 107 ? -15.446 9.043 11.601 1.00 91.25 107 PRO A O 1
ATOM 836 N N . GLN A 1 108 ? -15.578 11.146 10.852 1.00 88.44 108 GLN A N 1
ATOM 837 C CA . GLN A 1 108 ? -16.500 11.594 11.899 1.00 88.44 108 GLN A CA 1
ATOM 838 C C . GLN A 1 108 ? -17.786 10.764 11.947 1.00 88.44 108 GLN A C 1
ATOM 840 O O . GLN A 1 108 ? -18.366 10.633 13.016 1.00 88.44 108 GLN A O 1
ATOM 845 N N . THR A 1 109 ? -18.220 10.157 10.838 1.00 83.44 109 THR A N 1
ATOM 846 C CA . THR A 1 109 ? -19.402 9.279 10.802 1.00 83.44 109 THR A CA 1
ATOM 847 C C . THR A 1 109 ? -19.265 8.030 11.671 1.00 83.44 109 THR A C 1
ATOM 849 O O . THR A 1 109 ? -20.282 7.500 12.099 1.00 83.44 109 THR A O 1
ATOM 852 N N . LEU A 1 110 ? -18.041 7.579 11.975 1.00 83.38 110 LEU A N 1
ATOM 853 C CA . LEU A 1 110 ? -17.812 6.458 12.898 1.00 83.38 110 LEU A CA 1
ATOM 854 C C . LEU A 1 110 ? -17.976 6.856 14.374 1.00 83.38 110 LEU A C 1
ATOM 856 O O . LEU A 1 110 ? -18.109 5.986 15.231 1.00 83.38 110 LEU A O 1
ATOM 860 N N . LYS A 1 111 ? -17.989 8.166 14.659 1.00 76.75 111 LYS A N 1
ATOM 861 C CA . LYS A 1 111 ? -18.223 8.767 15.984 1.00 76.75 111 LYS A CA 1
ATOM 862 C C . LYS A 1 111 ? -19.595 9.431 16.108 1.00 76.75 111 LYS A C 1
ATOM 864 O O . LYS A 1 111 ? -20.148 9.541 17.192 1.00 76.75 111 LYS A O 1
ATOM 869 N N . VAL A 1 112 ? -20.127 9.948 15.005 1.00 61.28 112 VAL A N 1
ATOM 870 C CA . VAL A 1 112 ? -21.326 10.782 14.978 1.00 61.28 112 VAL A CA 1
ATOM 871 C C . VAL A 1 112 ? -22.442 10.037 14.272 1.00 61.28 112 VAL A C 1
ATOM 873 O O . VAL A 1 112 ? -22.424 9.859 13.054 1.00 61.28 112 VAL A O 1
ATOM 876 N N . ASN A 1 113 ? -23.498 9.738 15.018 1.00 56.22 113 ASN A N 1
ATOM 877 C CA . ASN A 1 113 ? -24.789 9.458 14.412 1.00 56.22 113 ASN A CA 1
ATOM 878 C C . ASN A 1 113 ? -25.332 10.749 13.794 1.00 56.22 113 ASN A C 1
ATOM 880 O O . ASN A 1 113 ? -25.821 11.625 14.512 1.00 56.22 113 ASN A O 1
ATOM 884 N N . LYS A 1 114 ? -25.289 10.862 12.459 1.00 46.88 114 LYS A N 1
ATOM 885 C CA . LYS A 1 114 ? -25.882 11.985 11.700 1.00 46.88 114 LYS A CA 1
ATOM 886 C C . LYS A 1 114 ? -27.348 12.273 12.071 1.00 46.88 114 LYS A C 1
ATOM 888 O O . LYS A 1 114 ? -27.825 13.382 11.858 1.00 46.88 114 LYS A O 1
ATOM 893 N N . TRP A 1 115 ? -28.053 11.308 12.661 1.00 47.25 115 TRP A N 1
ATOM 894 C CA . TRP A 1 115 ? -29.445 11.441 13.088 1.00 47.25 115 TRP A CA 1
ATOM 895 C C . TRP A 1 115 ? -29.668 12.398 14.276 1.00 47.25 115 TRP A C 1
ATOM 897 O O . TRP A 1 115 ? -30.712 13.044 14.347 1.00 47.25 115 TRP A O 1
ATOM 907 N N . LYS A 1 116 ? -28.693 12.571 15.186 1.00 46.00 116 LYS A N 1
ATOM 908 C CA . LYS A 1 116 ? -28.898 13.375 16.413 1.00 46.00 116 LYS A CA 1
ATOM 909 C C . LYS A 1 116 ? -28.967 14.890 16.182 1.00 46.00 116 LYS A C 1
ATOM 911 O O . LYS A 1 116 ? -29.455 15.605 17.051 1.00 46.00 116 LYS A O 1
ATOM 916 N N . GLN A 1 117 ? -28.501 15.391 15.035 1.00 44.84 117 GLN A N 1
ATOM 917 C CA . GLN A 1 117 ? -28.452 16.835 14.764 1.00 44.84 117 GLN A CA 1
ATOM 918 C C . GLN A 1 117 ? -29.649 17.367 13.961 1.00 44.84 117 GLN A C 1
ATOM 920 O O . GLN A 1 117 ? -29.902 18.568 14.000 1.00 44.84 117 GLN A O 1
ATOM 925 N N . ILE A 1 118 ? -30.407 16.502 13.275 1.00 50.09 118 ILE A N 1
ATOM 926 C CA . ILE A 1 118 ? -31.488 16.931 12.367 1.00 50.09 118 ILE A CA 1
ATOM 927 C C . ILE A 1 118 ? -32.883 16.801 13.003 1.00 50.09 118 ILE A C 1
ATOM 929 O O . ILE A 1 118 ? -33.787 17.543 12.630 1.00 50.09 118 ILE A O 1
ATOM 933 N N . LEU A 1 119 ? -33.082 15.947 14.014 1.00 45.41 119 LEU A N 1
ATOM 934 C CA . LEU A 1 119 ? -34.412 15.710 14.593 1.00 45.41 119 LEU A CA 1
ATOM 935 C C . LEU A 1 119 ? -34.431 15.873 16.114 1.00 45.41 119 LEU A C 1
ATOM 937 O O . LEU A 1 119 ? -34.449 14.912 16.873 1.00 45.41 119 LEU A O 1
ATOM 941 N N . ARG A 1 120 ? -34.542 17.125 16.571 1.00 47.62 120 ARG A N 1
ATOM 942 C CA . ARG A 1 120 ? -34.933 17.457 17.958 1.00 47.62 120 ARG A CA 1
ATOM 943 C C . ARG A 1 120 ? -36.421 17.178 18.263 1.00 47.62 120 ARG A C 1
ATOM 945 O O . ARG A 1 120 ? -36.917 17.698 19.254 1.00 47.62 120 ARG A O 1
ATOM 952 N N . PHE A 1 121 ? -37.144 16.401 17.443 1.00 45.12 121 PHE A N 1
ATOM 953 C CA . PHE A 1 121 ? -38.609 16.276 17.562 1.00 45.12 121 PHE A CA 1
ATOM 954 C C . PHE A 1 121 ? -39.237 14.892 17.328 1.00 45.12 121 PHE A C 1
ATOM 956 O O . PHE A 1 121 ? -40.459 14.811 17.259 1.00 45.12 121 PHE A O 1
ATOM 963 N N . THR A 1 122 ? -38.487 13.790 17.270 1.00 41.22 122 THR A N 1
ATOM 964 C CA . THR A 1 122 ? -39.119 12.459 17.165 1.00 41.22 122 THR A CA 1
ATOM 965 C C . THR A 1 122 ? -38.622 11.511 18.244 1.00 41.22 122 THR A C 1
ATOM 967 O O . THR A 1 122 ? -37.525 10.965 18.156 1.00 41.22 122 THR A O 1
ATOM 970 N N . THR A 1 123 ? -39.469 11.335 19.256 1.00 43.06 123 THR A N 1
ATOM 971 C CA . THR A 1 123 ? -39.394 10.315 20.302 1.00 43.06 123 THR A CA 1
ATOM 972 C C . THR A 1 123 ? -39.549 8.930 19.674 1.00 43.06 123 THR A C 1
ATOM 974 O O . THR A 1 123 ? -40.661 8.447 19.481 1.00 43.06 123 THR A O 1
ATOM 977 N N . THR A 1 124 ? -38.434 8.296 19.332 1.00 41.06 124 THR A N 1
ATOM 978 C CA . THR A 1 124 ? -38.386 6.851 19.083 1.00 41.06 124 THR A CA 1
ATOM 979 C C . THR A 1 124 ? -37.015 6.361 19.516 1.00 41.06 124 THR A C 1
ATOM 981 O O . THR A 1 124 ? -36.013 6.695 18.887 1.00 41.06 124 THR A O 1
ATOM 984 N N . ASP A 1 125 ? -36.999 5.599 20.608 1.00 43.53 125 ASP A N 1
ATOM 985 C CA . ASP A 1 125 ? -35.839 4.952 21.223 1.00 43.53 125 ASP A CA 1
ATOM 986 C C . ASP A 1 125 ? -35.271 3.840 20.322 1.00 43.53 125 ASP A C 1
ATOM 988 O O . ASP A 1 125 ? -35.334 2.649 20.621 1.00 43.53 125 ASP A O 1
ATOM 992 N N . GLN A 1 126 ? -34.711 4.232 19.182 1.00 44.75 126 GLN A N 1
ATOM 993 C CA . GLN A 1 126 ? -33.757 3.430 18.421 1.00 44.75 126 GLN A CA 1
ATOM 994 C C . GLN A 1 126 ? -32.490 4.263 18.236 1.00 44.75 126 GLN A C 1
ATOM 996 O O . GLN A 1 126 ? -32.081 4.598 17.126 1.00 44.75 126 GLN A O 1
ATOM 1001 N N . ASP A 1 127 ? -31.890 4.639 19.367 1.00 47.59 127 ASP A N 1
ATOM 1002 C CA . ASP A 1 127 ? -30.568 5.252 19.446 1.00 47.59 127 ASP A CA 1
ATOM 1003 C C . ASP A 1 127 ? -29.510 4.244 18.963 1.00 47.59 127 ASP A C 1
ATOM 1005 O O . ASP A 1 127 ? -28.811 3.612 19.757 1.00 47.59 127 ASP A O 1
ATOM 1009 N N . GLY A 1 128 ? -29.382 4.058 17.648 1.00 49.75 128 GLY A N 1
ATOM 1010 C CA . GLY A 1 128 ? -28.203 3.402 17.090 1.00 49.75 128 GLY A CA 1
ATOM 1011 C C . GLY A 1 128 ? -26.989 4.202 17.542 1.00 49.75 128 GLY A C 1
ATOM 1012 O O . GLY A 1 128 ? -26.929 5.388 17.252 1.00 49.75 128 GLY A O 1
ATOM 1013 N N . LYS A 1 129 ? -26.077 3.617 18.324 1.00 56.69 129 LYS A N 1
ATOM 1014 C CA . LYS A 1 129 ? -24.807 4.249 18.722 1.00 56.69 129 LYS A CA 1
ATOM 1015 C C . LYS A 1 129 ? -23.861 4.252 17.522 1.00 56.69 129 LYS A C 1
ATOM 1017 O O . LYS A 1 129 ? -23.941 3.357 16.685 1.00 56.69 129 LYS A O 1
ATOM 1022 N N . ALA A 1 130 ? -22.984 5.250 17.437 1.00 75.19 130 ALA A N 1
ATOM 1023 C CA . ALA A 1 130 ? -21.950 5.246 16.413 1.00 75.19 130 ALA A CA 1
ATOM 1024 C C . ALA A 1 130 ? -21.054 4.010 16.610 1.00 75.19 130 ALA A C 1
ATOM 1026 O O . ALA A 1 130 ? -20.896 3.541 17.738 1.00 75.19 130 ALA A O 1
ATOM 1027 N N . GLU A 1 131 ? -20.490 3.463 15.534 1.00 82.69 131 GLU A N 1
ATOM 1028 C CA . GLU A 1 131 ? -19.799 2.165 15.570 1.00 82.69 131 GLU A CA 1
ATOM 1029 C C . GLU A 1 131 ? -18.678 2.125 16.627 1.00 82.69 131 GLU A C 1
ATOM 1031 O O . GLU A 1 131 ? -18.591 1.182 17.411 1.00 82.69 131 GLU A O 1
ATOM 1036 N N . ILE A 1 132 ? -17.880 3.195 16.736 1.00 84.69 132 ILE A N 1
ATOM 1037 C CA . ILE A 1 132 ? -16.829 3.310 17.761 1.00 84.69 132 ILE A CA 1
ATOM 1038 C C . ILE A 1 132 ? -17.426 3.410 19.169 1.00 84.69 132 ILE A C 1
ATOM 1040 O O . ILE A 1 132 ? -16.909 2.786 20.094 1.00 84.69 132 ILE A O 1
ATOM 1044 N N . ASP A 1 133 ? -18.521 4.154 19.347 1.00 82.19 133 ASP A N 1
ATOM 1045 C CA . ASP A 1 133 ? -19.187 4.280 20.648 1.00 82.19 133 ASP A CA 1
ATOM 1046 C C . ASP A 1 133 ? -19.731 2.929 21.124 1.00 82.19 133 ASP A C 1
ATOM 1048 O O . ASP A 1 133 ? -19.653 2.620 22.311 1.00 82.19 133 ASP A O 1
ATOM 1052 N N . GLN A 1 134 ? -20.231 2.100 20.203 1.00 84.19 134 GLN A N 1
ATOM 1053 C CA . GLN A 1 134 ? -20.643 0.731 20.504 1.00 84.19 134 GLN A CA 1
ATOM 1054 C C . GLN A 1 134 ? -19.445 -0.129 20.929 1.00 84.19 134 GLN A C 1
ATOM 1056 O O . GLN A 1 134 ? -19.520 -0.835 21.935 1.00 84.19 134 GLN A O 1
ATOM 1061 N N . ARG A 1 135 ? -18.317 -0.040 20.210 1.00 86.38 135 ARG A N 1
ATOM 1062 C CA . ARG A 1 135 ? -17.094 -0.792 20.538 1.00 86.38 135 ARG A CA 1
ATOM 1063 C C . ARG A 1 135 ? -16.497 -0.400 21.886 1.00 86.38 135 ARG A C 1
ATOM 1065 O O . ARG A 1 135 ? -15.995 -1.273 22.581 1.00 86.38 135 ARG A O 1
ATOM 1072 N N . ILE A 1 136 ? -16.607 0.863 22.308 1.00 87.00 136 ILE A N 1
ATOM 1073 C CA . ILE A 1 136 ? -16.124 1.343 23.620 1.00 87.00 136 ILE A CA 1
ATOM 1074 C C . ILE A 1 136 ? -16.761 0.594 24.804 1.00 87.00 136 ILE A C 1
ATOM 1076 O O . ILE A 1 136 ? -16.153 0.512 25.881 1.00 87.00 136 ILE A O 1
ATOM 1080 N N . GLU A 1 137 ? -17.979 0.073 24.635 1.00 85.81 137 GLU A N 1
ATOM 1081 C CA . GLU A 1 137 ? -18.699 -0.660 25.684 1.00 85.81 137 GLU A CA 1
ATOM 1082 C C . GLU A 1 137 ? -18.098 -2.043 25.933 1.00 85.81 137 GLU A C 1
ATOM 1084 O O . GLU A 1 137 ? -18.065 -2.498 27.076 1.00 85.81 137 GLU A O 1
ATOM 1089 N N . THR A 1 138 ? -17.580 -2.682 24.882 1.00 87.25 138 THR A N 1
ATOM 1090 C CA . THR A 1 138 ? -17.006 -4.033 24.930 1.00 87.25 138 THR A CA 1
ATOM 1091 C C . THR A 1 138 ? -15.481 -4.033 24.971 1.00 87.25 138 THR A C 1
ATOM 1093 O O . THR A 1 138 ? -14.885 -4.920 25.574 1.00 87.25 138 THR A O 1
ATOM 1096 N N . ASP A 1 139 ? -14.841 -3.033 24.366 1.00 86.88 139 ASP A N 1
ATOM 1097 C CA . ASP A 1 139 ? -13.394 -2.876 24.310 1.00 86.88 139 ASP A CA 1
ATOM 1098 C C . ASP A 1 139 ? -12.974 -1.447 24.688 1.00 86.88 139 ASP A C 1
ATOM 1100 O O . ASP A 1 139 ? -13.145 -0.460 23.968 1.00 86.88 139 ASP A O 1
ATOM 1104 N N . ARG A 1 140 ? -12.332 -1.347 25.855 1.00 88.38 140 ARG A N 1
ATOM 1105 C CA . ARG A 1 140 ? -11.793 -0.093 26.389 1.00 88.38 140 ARG A CA 1
ATOM 1106 C C . ARG A 1 140 ? -10.683 0.519 25.526 1.00 88.38 140 ARG A C 1
ATOM 1108 O O . ARG A 1 140 ? -10.390 1.698 25.725 1.00 88.38 140 ARG A O 1
ATOM 1115 N N . SER A 1 141 ? -10.055 -0.238 24.624 1.00 86.56 141 SER A N 1
ATOM 1116 C CA . SER A 1 141 ? -8.979 0.243 23.747 1.00 86.56 141 SER A CA 1
ATOM 1117 C C . SER A 1 141 ? -9.449 1.386 22.835 1.00 86.56 141 SER A C 1
ATOM 1119 O O . SER A 1 141 ? -8.719 2.361 22.639 1.00 86.56 141 SER A O 1
ATOM 1121 N N . PHE A 1 142 ? -10.720 1.362 22.421 1.00 87.31 142 PHE A N 1
ATOM 1122 C CA . PHE A 1 142 ? -11.359 2.390 21.594 1.00 87.31 142 PHE A CA 1
ATOM 1123 C C . PHE A 1 142 ? -11.504 3.749 22.305 1.00 87.31 142 PHE A C 1
ATOM 1125 O O . PHE A 1 142 ? -11.665 4.781 21.657 1.00 87.31 142 PHE A O 1
ATOM 1132 N N . ARG A 1 143 ? -11.360 3.803 23.641 1.00 87.00 143 ARG A N 1
ATOM 1133 C CA . ARG A 1 143 ? -11.347 5.069 24.411 1.00 87.00 143 ARG A CA 1
ATOM 1134 C C . ARG A 1 143 ? -10.091 5.909 24.167 1.00 87.00 143 ARG A C 1
ATOM 1136 O O . ARG A 1 143 ? -10.031 7.064 24.591 1.00 87.00 143 ARG A O 1
ATOM 1143 N N . SER A 1 144 ? -9.067 5.327 23.545 1.00 88.19 144 SER A N 1
ATOM 1144 C CA . SER A 1 144 ? -7.810 6.014 23.246 1.00 88.19 144 SER A CA 1
ATOM 1145 C C . SER A 1 144 ? -7.951 7.062 22.138 1.00 88.19 144 SER A C 1
ATOM 1147 O O . SER A 1 144 ? -7.165 8.013 22.119 1.00 88.19 144 SER A O 1
ATOM 1149 N N . PHE A 1 145 ? -8.976 6.955 21.283 1.00 89.88 145 PHE A N 1
ATOM 1150 C CA . PHE A 1 145 ? -9.174 7.870 20.164 1.00 89.88 1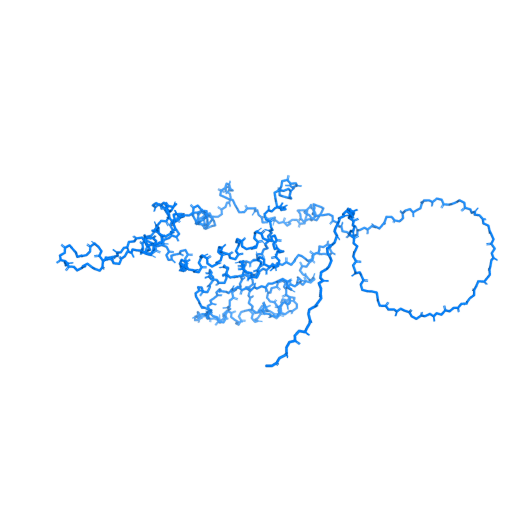45 PHE A CA 1
ATOM 1151 C C . PHE A 1 145 ? -9.429 9.310 20.617 1.00 89.88 145 PHE A C 1
ATOM 1153 O O . PHE A 1 145 ? -10.288 9.596 21.455 1.00 89.88 145 PHE A O 1
ATOM 1160 N N . LYS A 1 146 ? -8.675 10.245 20.036 1.00 90.81 146 LYS A N 1
ATOM 1161 C CA . LYS A 1 146 ? -8.698 11.670 20.388 1.00 90.81 146 LYS A CA 1
ATOM 1162 C C . LYS A 1 146 ? -9.459 12.491 19.350 1.00 90.81 146 LYS A C 1
ATOM 1164 O O . LYS A 1 146 ? -9.549 12.067 18.203 1.00 90.81 146 LYS A O 1
ATOM 1169 N N . PRO A 1 147 ? -9.988 13.678 19.708 1.00 90.75 147 PRO A N 1
ATOM 1170 C CA . PRO A 1 147 ? -10.733 14.520 18.771 1.00 90.75 147 PRO A CA 1
ATOM 1171 C C . PRO A 1 147 ? -9.997 14.813 17.458 1.00 90.75 147 PRO A C 1
ATOM 1173 O O . PRO A 1 147 ? -10.630 14.752 16.413 1.00 90.75 147 PRO A O 1
ATOM 1176 N N . PHE A 1 148 ? -8.678 15.041 17.501 1.00 92.50 148 PHE A N 1
ATOM 1177 C CA . PHE A 1 148 ? -7.861 15.317 16.311 1.00 92.50 148 PHE A CA 1
ATOM 1178 C C . PHE A 1 148 ? -7.759 14.134 15.337 1.00 92.50 148 PHE A C 1
ATOM 1180 O O . PHE A 1 148 ? -7.380 14.326 14.188 1.00 92.50 148 PHE A O 1
ATOM 1187 N N . MET A 1 149 ? -8.099 12.917 15.775 1.00 93.75 149 MET A N 1
ATOM 1188 C CA . MET A 1 149 ? -8.082 11.736 14.911 1.00 93.75 149 MET A CA 1
ATOM 1189 C C . MET A 1 149 ? -9.285 11.673 13.976 1.00 93.75 149 MET A C 1
ATOM 1191 O O . MET A 1 149 ? -9.276 10.909 13.016 1.00 93.75 149 MET A O 1
ATOM 1195 N N . TYR A 1 150 ? -10.317 12.475 14.244 1.00 92.50 150 TYR A N 1
ATOM 1196 C CA . TYR A 1 150 ? -11.543 12.495 13.466 1.00 92.50 150 TYR A CA 1
ATOM 1197 C C . TYR A 1 150 ? -11.535 13.636 12.450 1.00 92.50 150 TYR A C 1
ATOM 1199 O O . TYR A 1 150 ? -11.290 14.783 12.816 1.00 92.50 150 TYR A O 1
ATOM 1207 N N . ALA A 1 151 ? -11.907 13.346 11.207 1.00 92.44 151 ALA A N 1
ATOM 1208 C CA . ALA A 1 151 ? -12.091 14.337 10.149 1.00 92.44 151 ALA A CA 1
ATOM 1209 C C . ALA A 1 151 ? -13.459 14.190 9.472 1.00 92.44 151 ALA A C 1
ATOM 1211 O O . ALA A 1 151 ? -14.097 13.133 9.529 1.00 92.44 151 ALA A O 1
ATOM 1212 N N . ASP A 1 152 ? -13.945 15.265 8.853 1.00 90.50 152 ASP A N 1
ATOM 1213 C CA . ASP A 1 152 ? -15.148 15.202 8.029 1.00 90.50 152 ASP A CA 1
ATOM 1214 C C . ASP A 1 152 ? -14.940 14.281 6.810 1.00 90.50 152 ASP A C 1
ATOM 1216 O O . ASP A 1 152 ? -13.827 13.856 6.491 1.00 90.50 152 ASP A O 1
ATOM 1220 N N . ALA A 1 153 ? -16.034 13.942 6.128 1.00 86.94 153 ALA A N 1
ATOM 1221 C CA . ALA A 1 153 ? -15.998 12.969 5.043 1.00 86.94 153 ALA A CA 1
ATOM 1222 C C . ALA A 1 153 ? -15.127 13.411 3.855 1.00 86.94 153 ALA A C 1
ATOM 1224 O O . ALA A 1 153 ? -14.510 12.547 3.236 1.00 86.94 153 ALA A O 1
ATOM 1225 N N . ALA A 1 154 ? -15.068 14.707 3.533 1.00 89.25 154 ALA A N 1
ATOM 1226 C CA . ALA A 1 154 ? -14.270 15.192 2.411 1.00 89.25 154 ALA A CA 1
ATOM 1227 C C . ALA A 1 154 ? -12.779 15.095 2.748 1.00 89.25 154 ALA A C 1
ATOM 1229 O O . ALA A 1 154 ? -12.031 14.453 2.012 1.00 89.25 154 ALA A O 1
ATOM 1230 N N . THR A 1 155 ? -12.387 15.620 3.913 1.00 89.81 155 THR A N 1
ATOM 1231 C CA . THR A 1 155 ? -11.003 15.564 4.403 1.00 89.81 155 THR A CA 1
ATOM 1232 C C . THR A 1 155 ? -10.511 14.124 4.537 1.00 89.81 155 THR A C 1
ATOM 1234 O O . THR A 1 155 ? -9.452 13.780 4.020 1.00 89.81 155 THR A O 1
ATOM 1237 N N . ARG A 1 156 ? -11.295 13.228 5.157 1.00 90.69 156 ARG A N 1
ATOM 1238 C CA . ARG A 1 156 ? -10.870 11.829 5.319 1.00 90.69 156 ARG A CA 1
ATOM 1239 C C . ARG A 1 156 ? -10.801 11.080 3.990 1.00 90.69 156 ARG A C 1
ATOM 1241 O O . ARG A 1 156 ? -9.910 10.251 3.822 1.00 90.69 156 ARG A O 1
ATOM 1248 N N . SER A 1 157 ? -11.732 11.321 3.068 1.00 88.69 157 SER A N 1
ATOM 1249 C CA . SER A 1 157 ? -11.750 10.600 1.786 1.00 88.69 157 SER A CA 1
ATOM 1250 C C . SER A 1 157 ? -10.596 11.001 0.867 1.00 88.69 157 SER A C 1
ATOM 1252 O O . SER A 1 157 ? -10.221 10.194 0.021 1.00 88.69 157 SER A O 1
ATOM 1254 N N . ALA A 1 158 ? -10.012 12.192 1.050 1.00 88.38 158 ALA A N 1
ATOM 1255 C CA . ALA A 1 158 ? -8.831 12.635 0.305 1.00 88.38 158 ALA A CA 1
ATOM 1256 C C . ALA A 1 158 ? -7.606 11.730 0.548 1.00 88.38 158 ALA A C 1
ATOM 1258 O O . ALA A 1 158 ? -6.901 11.403 -0.398 1.00 88.38 158 ALA A O 1
ATOM 1259 N N . ILE A 1 159 ? -7.441 11.225 1.777 1.00 86.00 159 ILE A N 1
ATOM 1260 C CA . ILE A 1 159 ? -6.352 10.307 2.176 1.00 86.00 159 ILE A CA 1
ATOM 1261 C C . ILE A 1 159 ? -6.551 8.892 1.583 1.00 86.00 159 ILE A C 1
ATOM 1263 O O . ILE A 1 159 ? -5.645 8.061 1.556 1.00 86.00 159 ILE A O 1
ATOM 1267 N N . GLY A 1 160 ? -7.762 8.581 1.111 1.00 85.69 160 GLY A N 1
ATOM 1268 C CA . GLY A 1 160 ? -8.105 7.307 0.483 1.00 85.69 160 GLY A CA 1
ATOM 1269 C C . GLY A 1 160 ? -9.203 6.543 1.216 1.00 85.69 160 GLY A C 1
ATOM 1270 O O . GLY A 1 160 ? -9.939 7.078 2.048 1.00 85.69 160 GLY A O 1
ATOM 1271 N N . HIS A 1 161 ? -9.343 5.256 0.904 1.00 85.88 161 HIS A N 1
ATOM 1272 C CA . HIS A 1 161 ? -10.398 4.424 1.480 1.00 85.88 161 HIS A CA 1
ATOM 1273 C C . HIS A 1 161 ? -10.273 4.310 3.011 1.00 85.88 161 HIS A C 1
ATOM 1275 O O . HIS A 1 161 ? -9.176 4.276 3.572 1.00 85.88 161 HIS A O 1
ATOM 1281 N N . THR A 1 162 ? -11.413 4.257 3.704 1.00 88.06 162 THR A N 1
ATOM 1282 C CA . THR A 1 162 ? -11.453 3.931 5.135 1.00 88.06 162 THR A CA 1
ATOM 1283 C C . THR A 1 162 ? -11.828 2.459 5.294 1.00 88.06 162 THR A C 1
ATOM 1285 O O . THR A 1 162 ? -12.945 2.111 4.907 1.00 88.06 162 THR A O 1
ATOM 1288 N N . PRO A 1 163 ? -10.943 1.608 5.845 1.00 89.19 163 PRO A N 1
ATOM 1289 C CA . PRO A 1 163 ? -11.290 0.224 6.148 1.00 89.19 163 PRO A CA 1
ATOM 1290 C C . PRO A 1 163 ? -12.333 0.160 7.271 1.00 89.19 163 PRO A C 1
ATOM 1292 O O . PRO A 1 163 ? -12.414 1.062 8.108 1.00 89.19 163 PRO A O 1
ATOM 1295 N N . SER A 1 164 ? -13.117 -0.915 7.307 1.00 89.38 164 SER A N 1
ATOM 1296 C CA . SER A 1 164 ? -14.011 -1.174 8.442 1.00 89.38 164 SER A CA 1
ATOM 1297 C C . SER A 1 164 ? -13.226 -1.528 9.711 1.00 89.38 164 SER A C 1
ATOM 1299 O O . SER A 1 164 ? -12.075 -1.968 9.640 1.00 89.38 164 SER A O 1
ATOM 1301 N N . ILE A 1 165 ? -13.851 -1.362 10.881 1.00 89.56 165 ILE A N 1
ATOM 1302 C CA . ILE A 1 165 ? -13.220 -1.701 12.166 1.00 89.56 165 ILE A CA 1
ATOM 1303 C C . ILE A 1 165 ? -12.867 -3.192 12.218 1.00 89.56 165 ILE A C 1
ATOM 1305 O O . ILE A 1 165 ? -11.750 -3.528 12.602 1.00 89.56 165 ILE A O 1
ATOM 1309 N N . ASP A 1 166 ? -13.760 -4.066 11.747 1.00 91.31 166 ASP A N 1
ATOM 1310 C CA . ASP A 1 166 ? -13.528 -5.518 11.697 1.00 91.31 166 ASP A CA 1
ATOM 1311 C C . ASP A 1 166 ? -12.304 -5.891 10.850 1.00 91.31 166 ASP A C 1
ATOM 1313 O O . ASP A 1 166 ? -11.514 -6.761 11.218 1.00 91.31 166 ASP A O 1
ATOM 1317 N N . GLU A 1 167 ? -12.106 -5.220 9.713 1.00 91.88 167 GLU A N 1
ATOM 1318 C CA . GLU A 1 167 ? -10.943 -5.461 8.857 1.00 91.88 167 GLU A CA 1
ATOM 1319 C C . GLU A 1 167 ? -9.631 -5.036 9.517 1.00 91.88 167 GLU A C 1
ATOM 1321 O O . GLU A 1 167 ? -8.608 -5.696 9.322 1.00 91.88 167 GLU A O 1
ATOM 1326 N N . VAL A 1 168 ? -9.655 -3.940 10.279 1.00 91.62 168 VAL A N 1
ATOM 1327 C CA . VAL A 1 168 ? -8.494 -3.465 11.037 1.00 91.62 168 VAL A CA 1
ATOM 1328 C C . VAL A 1 168 ? -8.199 -4.410 12.201 1.00 91.62 168 VAL A C 1
ATOM 1330 O O . VAL A 1 168 ? -7.049 -4.802 12.388 1.00 91.62 168 VAL A O 1
ATOM 1333 N N . GLU A 1 169 ? -9.218 -4.826 12.954 1.00 92.88 169 GLU A N 1
ATOM 1334 C CA . GLU A 1 169 ? -9.074 -5.780 14.058 1.00 92.88 169 GLU A CA 1
ATOM 1335 C C . GLU A 1 169 ? -8.527 -7.130 13.591 1.00 92.88 169 GLU A C 1
ATOM 1337 O O . GLU A 1 169 ? -7.663 -7.692 14.264 1.00 92.88 169 GLU A O 1
ATOM 1342 N N . LEU A 1 170 ? -8.967 -7.624 12.428 1.00 95.31 170 LEU A N 1
ATOM 1343 C CA . LEU A 1 170 ? -8.435 -8.849 11.832 1.00 95.31 170 LEU A CA 1
ATOM 1344 C C . LEU A 1 170 ? -6.918 -8.749 11.618 1.00 95.31 170 LEU A C 1
ATOM 1346 O O . LEU A 1 170 ? -6.179 -9.599 12.104 1.00 95.31 170 LEU A O 1
ATOM 1350 N N . ILE A 1 171 ? -6.444 -7.685 10.960 1.00 95.94 171 ILE A N 1
ATOM 1351 C CA . ILE A 1 171 ? -5.005 -7.478 10.712 1.00 95.94 171 ILE A CA 1
ATOM 1352 C C . ILE A 1 171 ? -4.236 -7.331 12.030 1.00 95.94 171 ILE A C 1
ATOM 1354 O O . ILE A 1 171 ? -3.128 -7.848 12.164 1.00 95.94 171 ILE A O 1
ATOM 1358 N N . ILE A 1 172 ? -4.813 -6.643 13.018 1.00 95.12 172 ILE A N 1
ATOM 1359 C CA . ILE A 1 172 ? -4.198 -6.501 14.340 1.00 95.12 172 ILE A CA 1
ATOM 1360 C C . ILE A 1 172 ? -4.074 -7.865 15.034 1.00 95.12 172 ILE A C 1
ATOM 1362 O O . ILE A 1 172 ? -3.051 -8.124 15.665 1.00 95.12 172 ILE A O 1
ATOM 1366 N N . ASN A 1 173 ? -5.082 -8.733 14.940 1.00 96.62 173 ASN A N 1
ATOM 1367 C CA . ASN A 1 173 ? -5.034 -10.072 15.527 1.00 96.62 173 ASN A CA 1
ATOM 1368 C C . ASN A 1 173 ? -3.973 -10.948 14.850 1.00 96.62 173 ASN A C 1
ATOM 1370 O O . ASN A 1 173 ? -3.176 -11.556 15.558 1.00 96.62 173 ASN A O 1
ATOM 1374 N N . GLU A 1 174 ? -3.884 -10.922 13.519 1.00 97.62 174 GLU A N 1
ATOM 1375 C CA . GLU A 1 174 ? -2.810 -11.604 12.779 1.00 97.62 174 GLU A CA 1
ATOM 1376 C C . GLU A 1 174 ? -1.421 -11.079 13.177 1.00 97.62 174 GLU A C 1
ATOM 1378 O O . GLU A 1 174 ? -0.487 -11.851 13.395 1.00 97.62 174 GLU A O 1
ATOM 1383 N N . ALA A 1 175 ? -1.276 -9.762 13.355 1.00 96.19 175 ALA A N 1
ATOM 1384 C CA . ALA A 1 175 ? -0.026 -9.172 13.829 1.00 96.19 175 ALA A CA 1
ATOM 1385 C C . ALA A 1 175 ? 0.323 -9.596 15.267 1.00 96.19 175 ALA A C 1
ATOM 1387 O O . ALA A 1 175 ? 1.496 -9.820 15.570 1.00 96.19 175 ALA A O 1
ATOM 1388 N N . ARG A 1 176 ? -0.673 -9.727 16.156 1.00 95.94 176 ARG A N 1
ATOM 1389 C CA . ARG A 1 176 ? -0.474 -10.241 17.523 1.00 95.94 176 ARG A CA 1
ATOM 1390 C C . ARG A 1 176 ? -0.028 -11.696 17.509 1.00 95.94 176 ARG A C 1
ATOM 1392 O O . ARG A 1 176 ? 0.927 -12.002 18.211 1.00 95.94 176 ARG A O 1
ATOM 1399 N N . GLU A 1 177 ? -0.656 -12.546 16.700 1.00 97.25 177 GLU A N 1
ATOM 1400 C CA . GLU A 1 177 ? -0.260 -13.949 16.514 1.00 97.25 177 GLU A CA 1
ATOM 1401 C C . GLU A 1 177 ? 1.200 -14.032 16.047 1.00 97.25 177 GLU A C 1
ATOM 1403 O O . GLU A 1 177 ? 2.050 -14.653 16.691 1.00 97.25 177 GLU A O 1
ATOM 1408 N N . CYS A 1 178 ? 1.524 -13.290 14.983 1.00 95.31 178 CYS A N 1
ATOM 1409 C CA . CYS A 1 178 ? 2.863 -13.262 14.411 1.00 95.31 178 CYS A CA 1
ATOM 1410 C C . CYS A 1 178 ? 3.921 -12.805 15.425 1.00 95.31 178 CYS A C 1
ATOM 1412 O O . CYS A 1 178 ? 5.030 -13.344 15.454 1.00 95.31 178 CYS A O 1
ATOM 1414 N N . GLN A 1 179 ? 3.585 -11.823 16.263 1.00 94.50 179 GLN A N 1
ATOM 1415 C CA . GLN A 1 179 ? 4.455 -11.323 17.324 1.00 94.50 179 GLN A CA 1
ATOM 1416 C C . GLN A 1 179 ? 4.581 -12.309 18.492 1.00 94.50 179 GLN A C 1
ATOM 1418 O O . GLN A 1 179 ? 5.688 -12.534 18.974 1.00 94.50 179 GLN A O 1
ATOM 1423 N N . GLN A 1 180 ? 3.467 -12.875 18.959 1.00 96.44 180 GLN A N 1
ATOM 1424 C CA . GLN A 1 180 ? 3.410 -13.762 20.122 1.00 96.44 180 GLN A CA 1
ATOM 1425 C C . GLN A 1 180 ? 4.186 -15.058 19.882 1.00 96.44 180 GLN A C 1
ATOM 1427 O O . GLN A 1 180 ? 4.871 -15.536 20.785 1.00 96.44 180 GLN A O 1
ATOM 1432 N N . TYR A 1 181 ? 4.111 -15.595 18.665 1.00 95.44 181 TYR A N 1
ATOM 1433 C CA . TYR A 1 181 ? 4.769 -16.844 18.283 1.00 95.44 181 TYR A CA 1
ATOM 1434 C C . TYR A 1 181 ? 6.042 -16.629 17.448 1.00 95.44 181 TYR A C 1
ATOM 1436 O O . TYR A 1 181 ? 6.560 -17.571 16.855 1.00 95.44 181 TYR A O 1
ATOM 1444 N N . SER A 1 182 ? 6.581 -15.402 17.415 1.00 93.06 182 SER A N 1
ATOM 1445 C CA . SER A 1 182 ? 7.857 -15.066 16.757 1.00 93.06 182 SER A CA 1
ATOM 1446 C C . SER A 1 182 ? 7.953 -15.516 15.292 1.00 93.06 182 SER A C 1
ATOM 1448 O O . SER A 1 182 ? 9.006 -15.957 14.823 1.00 93.06 182 SER A O 1
ATOM 1450 N N . HIS A 1 183 ? 6.861 -15.372 14.542 1.00 93.31 183 HIS A N 1
ATOM 1451 C CA . HIS A 1 183 ? 6.773 -15.817 13.155 1.00 93.31 183 HIS A CA 1
ATOM 1452 C C . HIS A 1 183 ? 7.884 -15.222 12.264 1.00 93.31 183 HIS A C 1
ATOM 1454 O O . HIS A 1 183 ? 8.329 -14.081 12.471 1.00 93.31 183 HIS A O 1
ATOM 1460 N N . PRO A 1 184 ? 8.361 -15.960 11.242 1.00 91.44 184 PRO A N 1
ATOM 1461 C CA . PRO A 1 184 ? 9.353 -15.463 10.292 1.00 91.44 184 PRO A CA 1
ATOM 1462 C C . PRO A 1 184 ? 8.800 -14.308 9.440 1.00 91.44 184 PRO A C 1
ATOM 1464 O O . PRO A 1 184 ? 7.593 -14.116 9.329 1.00 91.44 184 PRO A O 1
ATOM 1467 N N . GLU A 1 185 ? 9.694 -13.536 8.814 1.00 90.62 185 GLU A N 1
ATOM 1468 C CA . GLU A 1 185 ? 9.334 -12.375 7.975 1.00 90.62 185 GLU A CA 1
ATOM 1469 C C . GLU A 1 185 ? 8.368 -12.756 6.845 1.00 90.62 185 GLU A C 1
ATOM 1471 O O . GLU A 1 185 ? 7.409 -12.040 6.585 1.00 90.62 185 GLU A O 1
ATOM 1476 N N . ALA A 1 186 ? 8.543 -13.941 6.252 1.00 90.62 186 ALA A N 1
ATOM 1477 C CA . ALA A 1 186 ? 7.637 -14.466 5.234 1.00 90.62 186 ALA A CA 1
ATOM 1478 C C . ALA A 1 186 ? 6.181 -14.598 5.725 1.00 90.62 186 ALA A C 1
ATOM 1480 O O . ALA A 1 186 ? 5.257 -14.283 4.980 1.00 90.62 186 ALA A O 1
ATOM 1481 N N . SER A 1 187 ? 5.966 -15.011 6.979 1.00 94.00 187 SER A N 1
ATOM 1482 C CA . SER A 1 187 ? 4.624 -15.094 7.570 1.00 94.00 187 SER A CA 1
ATOM 1483 C C . SER A 1 187 ? 4.037 -13.712 7.856 1.00 94.00 187 SER A C 1
ATOM 1485 O O . SER A 1 187 ? 2.869 -13.485 7.572 1.00 94.00 187 SER A O 1
ATOM 1487 N N . TRP A 1 188 ? 4.842 -12.762 8.346 1.00 94.50 188 TRP A N 1
ATOM 1488 C CA . TRP A 1 188 ? 4.409 -11.362 8.481 1.00 94.50 188 TRP A CA 1
ATOM 1489 C C . TRP A 1 188 ? 3.997 -10.769 7.133 1.00 94.50 188 TRP A C 1
ATOM 1491 O O . TRP A 1 188 ? 2.999 -10.053 7.032 1.00 94.50 188 TRP A O 1
ATOM 1501 N N . ASN A 1 189 ? 4.761 -11.093 6.093 1.00 93.69 189 ASN A N 1
ATOM 1502 C CA . ASN A 1 189 ? 4.486 -10.672 4.736 1.00 93.69 189 ASN A CA 1
ATOM 1503 C C . ASN A 1 189 ? 3.123 -11.171 4.244 1.00 93.69 189 ASN A C 1
ATOM 1505 O O . ASN A 1 189 ? 2.325 -10.375 3.751 1.00 93.69 189 ASN A O 1
ATOM 1509 N N . ASP A 1 190 ? 2.821 -12.449 4.446 1.00 94.75 190 ASP A N 1
ATOM 1510 C CA . ASP A 1 190 ? 1.564 -13.048 3.995 1.00 94.75 190 ASP A CA 1
ATOM 1511 C C . ASP A 1 190 ? 0.348 -12.661 4.858 1.00 94.75 190 ASP A C 1
ATOM 1513 O O . ASP A 1 190 ? -0.685 -12.269 4.318 1.00 94.75 190 ASP A O 1
ATOM 1517 N N . SER A 1 191 ? 0.469 -12.701 6.188 1.00 95.44 191 SER A N 1
ATOM 1518 C CA . SER A 1 191 ? -0.669 -12.519 7.106 1.00 95.44 191 SER A CA 1
ATOM 1519 C C . SER A 1 191 ? -0.957 -11.062 7.476 1.00 95.44 191 SER A C 1
ATOM 1521 O O . SER A 1 191 ? -2.082 -10.732 7.847 1.00 95.44 191 SER A O 1
ATOM 1523 N N . VAL A 1 192 ? 0.035 -10.167 7.390 1.00 95.44 192 VAL A N 1
ATOM 1524 C CA . VAL A 1 192 ? -0.090 -8.781 7.882 1.00 95.44 192 VAL A CA 1
ATOM 1525 C C . VAL A 1 192 ? 0.155 -7.767 6.773 1.00 95.44 192 VAL A C 1
ATOM 1527 O O . VAL A 1 192 ? -0.734 -6.979 6.445 1.00 95.44 192 VAL A O 1
ATOM 1530 N N . HIS A 1 193 ? 1.350 -7.767 6.177 1.00 95.12 193 HIS A N 1
ATOM 1531 C CA . HIS A 1 193 ? 1.749 -6.714 5.243 1.00 95.12 193 HIS A CA 1
ATOM 1532 C C . HIS A 1 193 ? 0.969 -6.781 3.930 1.00 95.12 193 HIS A C 1
ATOM 1534 O O . HIS A 1 193 ? 0.430 -5.761 3.498 1.00 95.12 193 HIS A O 1
ATOM 1540 N N . PHE A 1 194 ? 0.842 -7.961 3.317 1.00 94.75 194 PHE A N 1
ATOM 1541 C CA . PHE A 1 194 ? 0.078 -8.098 2.082 1.00 94.75 194 PHE A CA 1
ATOM 1542 C C . PHE A 1 194 ? -1.408 -7.739 2.271 1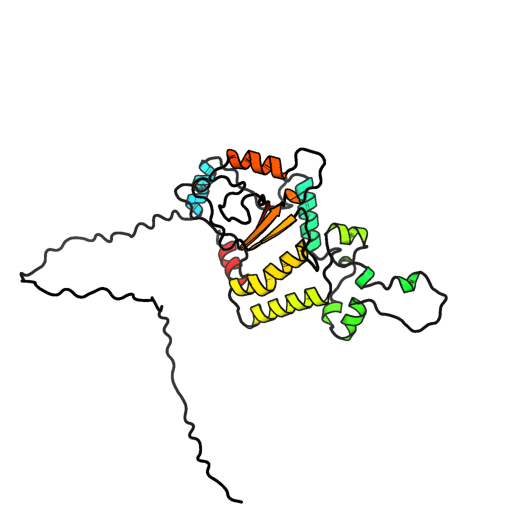.00 94.75 194 PHE A C 1
ATOM 1544 O O . PHE A 1 194 ? -1.889 -6.905 1.501 1.00 94.75 194 PHE A O 1
ATOM 1551 N N . PRO A 1 195 ? -2.140 -8.244 3.288 1.00 94.69 195 PRO A N 1
ATOM 1552 C CA . PRO A 1 195 ? -3.529 -7.853 3.524 1.00 94.69 195 PRO A CA 1
ATOM 1553 C C . PRO A 1 195 ? -3.696 -6.358 3.801 1.00 94.69 195 PRO A C 1
ATOM 1555 O O . PRO A 1 195 ? -4.626 -5.747 3.271 1.00 94.69 195 PRO A O 1
ATOM 1558 N N . LEU A 1 196 ? -2.786 -5.751 4.572 1.00 93.88 196 LEU A N 1
ATOM 1559 C CA . LEU A 1 196 ? -2.804 -4.316 4.856 1.00 93.88 196 LEU A CA 1
ATOM 1560 C C . LEU A 1 196 ? -2.660 -3.487 3.576 1.00 93.88 196 LEU A C 1
ATOM 1562 O O . LEU A 1 196 ? -3.512 -2.647 3.283 1.00 93.88 196 LEU A O 1
ATOM 1566 N N . LEU A 1 197 ? -1.614 -3.751 2.790 1.00 93.56 197 LEU A N 1
ATOM 1567 C CA . LEU A 1 197 ? -1.363 -3.041 1.537 1.00 93.56 197 LEU A CA 1
ATOM 1568 C C . LEU A 1 197 ? -2.490 -3.295 0.524 1.00 93.56 197 LEU A C 1
ATOM 1570 O O . LEU A 1 197 ? -2.951 -2.369 -0.145 1.00 93.56 197 LEU A O 1
ATOM 1574 N N . HIS A 1 198 ? -2.994 -4.529 0.447 1.00 93.31 198 HIS A N 1
ATOM 1575 C CA . HIS A 1 198 ? -4.070 -4.891 -0.470 1.00 93.31 198 HIS A CA 1
ATOM 1576 C C . HIS A 1 198 ? -5.352 -4.126 -0.139 1.00 93.31 198 HIS A C 1
ATOM 1578 O O . HIS A 1 198 ? -6.005 -3.605 -1.044 1.00 93.31 198 HIS A O 1
ATOM 1584 N N . LYS A 1 199 ? -5.712 -4.018 1.145 1.00 92.44 199 LYS A N 1
ATOM 1585 C CA . LYS A 1 199 ? -6.864 -3.220 1.582 1.00 92.44 199 LYS A CA 1
ATOM 1586 C C . LYS A 1 199 ? -6.647 -1.726 1.367 1.00 92.44 199 LYS A C 1
ATOM 1588 O O . LYS A 1 199 ? -7.587 -1.049 0.965 1.00 92.44 199 LYS A O 1
ATOM 1593 N N . ALA A 1 200 ? -5.434 -1.216 1.572 1.00 91.00 200 ALA A N 1
ATOM 1594 C CA . ALA A 1 200 ? -5.127 0.187 1.302 1.00 91.00 200 ALA A CA 1
ATOM 1595 C C . ALA A 1 200 ? -5.333 0.543 -0.183 1.00 91.00 200 ALA A C 1
ATOM 1597 O O . ALA A 1 200 ? -5.901 1.586 -0.493 1.00 91.00 200 ALA A O 1
ATOM 1598 N N . VAL A 1 201 ? -4.935 -0.348 -1.099 1.00 91.94 201 VAL A N 1
ATOM 1599 C CA . VAL A 1 201 ? -5.018 -0.113 -2.552 1.00 91.94 201 VAL A CA 1
ATOM 1600 C C . VAL A 1 201 ? -6.400 -0.419 -3.128 1.00 91.94 201 VAL A C 1
ATOM 1602 O O . VAL A 1 201 ? -6.894 0.325 -3.972 1.00 91.94 201 VAL A O 1
ATOM 1605 N N . TYR A 1 202 ? -7.027 -1.523 -2.719 1.00 91.56 202 TYR A N 1
ATOM 1606 C CA . TYR A 1 202 ? -8.250 -2.032 -3.351 1.00 91.56 202 TYR A CA 1
ATOM 1607 C C . TYR A 1 202 ? -9.502 -1.920 -2.463 1.00 91.56 202 TYR A C 1
ATOM 1609 O O . TYR A 1 202 ? -10.615 -2.204 -2.913 1.00 91.56 202 TYR A O 1
ATOM 1617 N N . GLY A 1 203 ? -9.357 -1.537 -1.194 1.00 89.06 203 GLY A N 1
ATOM 1618 C CA . GLY A 1 203 ? -10.430 -1.625 -0.207 1.00 89.06 203 GLY A CA 1
ATOM 1619 C C . GLY A 1 203 ? -10.922 -3.064 -0.042 1.00 89.06 203 GLY A C 1
ATOM 1620 O O . GLY A 1 203 ? -10.135 -4.009 0.030 1.00 89.06 203 GLY A O 1
ATOM 1621 N N . SER A 1 204 ? -12.244 -3.238 -0.033 1.00 83.94 204 SER A N 1
ATOM 1622 C CA . SER A 1 204 ? -12.880 -4.547 0.158 1.00 83.94 204 SER A CA 1
ATOM 1623 C C . SER A 1 204 ? -12.783 -5.490 -1.044 1.00 83.94 204 SER A C 1
ATOM 1625 O O . SER A 1 204 ? -12.946 -6.699 -0.885 1.00 83.94 204 SER A O 1
ATOM 1627 N N . LYS A 1 205 ? -12.545 -4.975 -2.259 1.00 86.19 205 LYS A N 1
ATOM 1628 C CA . LYS A 1 205 ? -12.479 -5.805 -3.470 1.00 86.19 205 LYS A CA 1
ATOM 1629 C C . LYS A 1 205 ? -11.555 -5.222 -4.525 1.00 86.19 205 LYS A C 1
ATOM 1631 O O . LYS A 1 205 ? -11.624 -4.036 -4.830 1.00 86.19 205 LYS A O 1
ATOM 1636 N N . ARG A 1 206 ? -10.784 -6.092 -5.178 1.00 88.75 206 ARG A N 1
ATOM 1637 C CA . ARG A 1 206 ? -9.970 -5.720 -6.337 1.00 88.75 206 ARG A CA 1
ATOM 1638 C C . ARG A 1 206 ? -10.844 -5.194 -7.476 1.00 88.75 206 ARG A C 1
ATOM 1640 O O . ARG A 1 206 ? -11.883 -5.775 -7.792 1.00 88.75 206 ARG A O 1
ATOM 1647 N N . ARG A 1 207 ? -10.407 -4.100 -8.098 1.00 87.81 207 ARG A N 1
ATOM 1648 C CA . ARG A 1 207 ? -11.048 -3.471 -9.261 1.00 87.81 207 ARG A CA 1
ATOM 1649 C C . ARG A 1 207 ? -9.993 -3.172 -10.318 1.00 87.81 207 ARG A C 1
ATOM 1651 O O . ARG A 1 207 ? -8.805 -3.122 -10.002 1.00 87.81 207 ARG A O 1
ATOM 1658 N N . LYS A 1 208 ? -10.437 -2.984 -11.561 1.00 89.00 208 LYS A N 1
ATOM 1659 C CA . LYS A 1 208 ? -9.600 -2.367 -12.592 1.00 89.00 208 LYS A CA 1
ATOM 1660 C C . LYS A 1 208 ? -9.415 -0.900 -12.202 1.00 89.00 208 LYS A C 1
ATOM 1662 O O . LYS A 1 208 ? -10.409 -0.200 -12.026 1.00 89.00 208 LYS A O 1
ATOM 1667 N N . GLN A 1 209 ? -8.174 -0.492 -11.977 1.00 91.75 209 GLN A N 1
ATOM 1668 C CA . GLN A 1 209 ? -7.815 0.851 -11.530 1.00 91.75 209 GLN A CA 1
ATOM 1669 C C . GLN A 1 209 ? -6.352 1.128 -11.873 1.00 91.75 209 GLN A C 1
ATOM 1671 O O . GLN A 1 209 ? -5.573 0.189 -12.039 1.00 91.75 209 GLN A O 1
ATOM 1676 N N . LEU A 1 210 ? -5.990 2.408 -11.931 1.00 92.81 210 LEU A N 1
ATOM 1677 C CA . LEU A 1 210 ? -4.669 2.850 -12.367 1.00 92.81 210 LEU A CA 1
ATOM 1678 C C . LEU A 1 210 ? -3.532 2.343 -11.472 1.00 92.81 210 LEU A C 1
ATOM 1680 O O . LEU A 1 210 ? -2.466 2.023 -11.977 1.00 92.81 210 LEU A O 1
ATOM 1684 N N . ILE A 1 211 ? -3.748 2.257 -10.157 1.00 94.06 211 ILE A N 1
ATOM 1685 C CA . ILE A 1 211 ? -2.722 1.830 -9.200 1.00 94.06 211 ILE A CA 1
ATOM 1686 C C . ILE A 1 211 ? -3.004 0.414 -8.710 1.00 94.06 211 ILE A C 1
ATOM 1688 O O . ILE A 1 211 ? -4.046 0.135 -8.115 1.00 94.06 211 ILE A O 1
ATOM 1692 N N . GLY A 1 212 ? -2.042 -0.478 -8.908 1.00 95.31 212 GLY A N 1
ATOM 1693 C CA . GLY A 1 212 ? -2.053 -1.815 -8.337 1.00 95.31 212 GLY A CA 1
ATOM 1694 C C . GLY A 1 212 ? -0.868 -2.062 -7.416 1.00 95.31 212 GLY A C 1
ATOM 1695 O O . GLY A 1 212 ? 0.102 -1.311 -7.394 1.00 95.31 212 GLY A O 1
ATOM 1696 N N . MET A 1 213 ? -0.939 -3.159 -6.668 1.00 94.88 213 MET A N 1
ATOM 1697 C CA . MET A 1 213 ? 0.189 -3.706 -5.913 1.00 94.88 213 MET A CA 1
ATOM 1698 C C . MET A 1 213 ? 0.388 -5.192 -6.203 1.00 94.88 213 MET A C 1
ATOM 1700 O O . MET A 1 213 ? -0.559 -5.889 -6.595 1.00 94.88 213 MET A O 1
ATOM 1704 N N . MET A 1 214 ? 1.601 -5.690 -5.970 1.00 93.06 214 MET A N 1
ATOM 1705 C CA . MET A 1 214 ? 1.900 -7.121 -6.004 1.00 93.06 214 MET A CA 1
ATOM 1706 C C . MET A 1 214 ? 3.102 -7.503 -5.136 1.00 93.06 214 MET A C 1
ATOM 1708 O O . MET A 1 214 ? 3.984 -6.683 -4.885 1.00 93.06 214 MET A O 1
ATOM 1712 N N . ASN A 1 215 ? 3.154 -8.779 -4.744 1.00 92.94 215 ASN A N 1
ATOM 1713 C CA . ASN A 1 215 ? 4.348 -9.406 -4.180 1.00 92.94 215 ASN A CA 1
ATOM 1714 C C . ASN A 1 215 ? 5.426 -9.559 -5.270 1.00 92.94 215 ASN A C 1
ATOM 1716 O O . ASN A 1 215 ? 5.136 -9.989 -6.392 1.00 92.94 215 ASN A O 1
ATOM 1720 N N . CYS A 1 216 ? 6.654 -9.182 -4.922 1.00 92.31 216 CYS A N 1
ATOM 1721 C CA . CYS A 1 216 ? 7.823 -9.125 -5.792 1.00 92.31 216 CYS A CA 1
ATOM 1722 C C . CYS A 1 216 ? 9.031 -9.899 -5.239 1.00 92.31 216 CYS A C 1
ATOM 1724 O O . CYS A 1 216 ? 10.124 -9.770 -5.785 1.00 92.31 216 CYS A O 1
ATOM 1726 N N . THR A 1 217 ? 8.849 -10.762 -4.236 1.00 87.88 217 THR A N 1
ATOM 1727 C CA . THR A 1 217 ? 9.938 -11.532 -3.590 1.00 87.88 217 THR A CA 1
ATOM 1728 C C . THR A 1 217 ? 10.781 -12.359 -4.573 1.00 87.88 217 THR A C 1
ATOM 1730 O O . THR A 1 217 ? 11.941 -12.667 -4.317 1.00 87.88 217 THR A O 1
ATOM 1733 N N . THR A 1 218 ? 10.234 -12.697 -5.746 1.00 86.62 218 THR A N 1
ATOM 1734 C CA . THR A 1 218 ? 10.931 -13.433 -6.817 1.00 86.62 218 THR A CA 1
ATOM 1735 C C . THR A 1 218 ? 11.373 -12.557 -7.997 1.00 86.62 218 THR A C 1
ATOM 1737 O O . THR A 1 218 ? 12.036 -13.046 -8.917 1.00 86.62 218 THR A O 1
ATOM 1740 N N . ALA A 1 219 ? 11.058 -11.259 -7.986 1.00 88.44 219 ALA A N 1
ATOM 1741 C CA . ALA A 1 219 ? 11.386 -10.317 -9.050 1.00 88.44 219 ALA A CA 1
ATOM 1742 C C . ALA A 1 219 ? 12.877 -9.954 -9.003 1.00 88.44 219 ALA A C 1
ATOM 1744 O O . ALA A 1 219 ? 13.324 -9.101 -8.240 1.00 88.44 219 ALA A O 1
ATOM 1745 N N . LYS A 1 220 ? 13.679 -10.640 -9.820 1.00 87.88 220 LYS A N 1
ATOM 1746 C CA . LYS A 1 220 ? 15.124 -10.394 -9.912 1.00 87.88 220 LYS A CA 1
ATOM 1747 C C . LYS A 1 220 ? 15.421 -9.184 -10.791 1.00 87.88 220 LYS A C 1
ATOM 1749 O O . LYS A 1 220 ? 14.777 -9.001 -11.829 1.00 87.88 220 LYS A O 1
ATOM 1754 N N . LEU A 1 221 ? 16.427 -8.406 -10.397 1.00 88.62 221 LEU A N 1
ATOM 1755 C CA . LEU A 1 221 ? 16.948 -7.307 -11.205 1.00 88.62 221 LEU A CA 1
ATOM 1756 C C . LEU A 1 221 ? 17.615 -7.842 -12.479 1.00 88.62 221 LEU A C 1
ATOM 1758 O O . LEU A 1 221 ? 18.296 -8.871 -12.464 1.00 88.62 221 LEU A O 1
ATOM 1762 N N . ILE A 1 222 ? 17.409 -7.137 -13.586 1.00 89.38 222 ILE A N 1
ATOM 1763 C CA . ILE A 1 222 ? 18.069 -7.393 -14.869 1.00 89.38 222 ILE A CA 1
ATOM 1764 C C . ILE A 1 222 ? 19.534 -6.969 -14.767 1.00 89.38 222 ILE A C 1
ATOM 1766 O O . ILE A 1 222 ? 19.844 -5.901 -14.241 1.00 89.38 222 ILE A O 1
ATOM 1770 N N . LYS A 1 223 ? 20.439 -7.800 -15.291 1.00 84.44 223 LYS A N 1
ATOM 1771 C CA . LYS A 1 223 ? 21.890 -7.602 -15.159 1.00 84.44 223 LYS A CA 1
ATOM 1772 C C . LYS A 1 223 ? 22.375 -6.322 -15.834 1.00 84.44 223 LYS A C 1
ATOM 1774 O O . LYS A 1 223 ? 23.320 -5.714 -15.360 1.00 84.44 223 LYS A O 1
ATOM 1779 N N . GLU A 1 224 ? 21.710 -5.904 -16.901 1.00 85.00 224 GLU A N 1
ATOM 1780 C CA . GLU A 1 224 ? 21.976 -4.694 -17.672 1.00 85.00 224 GLU A CA 1
ATOM 1781 C C . GLU A 1 224 ? 21.751 -3.415 -16.852 1.00 85.00 224 GLU A C 1
ATOM 1783 O O . GLU A 1 224 ? 22.368 -2.395 -17.148 1.00 85.00 224 GLU A O 1
ATOM 1788 N N . TYR A 1 225 ? 20.922 -3.472 -15.802 1.00 82.06 225 TYR A N 1
ATOM 1789 C CA . TYR A 1 225 ? 20.739 -2.374 -14.845 1.00 82.06 225 TYR A CA 1
ATOM 1790 C C . TYR A 1 225 ? 21.597 -2.521 -13.583 1.00 82.06 225 TYR A C 1
ATOM 1792 O O . TYR A 1 225 ? 21.628 -1.616 -12.751 1.00 82.06 225 TYR A O 1
ATOM 1800 N N . LEU A 1 226 ? 22.300 -3.645 -13.421 1.00 78.94 226 LEU A N 1
ATOM 1801 C CA . LEU A 1 226 ? 23.230 -3.846 -12.318 1.00 78.94 226 LEU A CA 1
ATOM 1802 C C . LEU A 1 226 ? 24.616 -3.339 -12.714 1.00 78.94 226 LEU A C 1
ATOM 1804 O O . LEU A 1 226 ? 25.117 -3.605 -13.808 1.00 78.94 226 LEU A O 1
ATOM 1808 N N . ARG A 1 227 ? 25.295 -2.657 -11.787 1.00 71.00 227 ARG A N 1
ATOM 1809 C CA . ARG A 1 227 ? 26.742 -2.469 -11.930 1.00 71.00 227 ARG A CA 1
ATOM 1810 C C . ARG A 1 227 ? 27.444 -3.819 -11.788 1.00 71.00 227 ARG A C 1
ATOM 1812 O O . ARG A 1 227 ? 26.963 -4.696 -11.074 1.00 71.00 227 ARG A O 1
ATOM 1819 N N . LYS A 1 228 ? 28.613 -3.949 -12.423 1.00 65.94 228 LYS A N 1
ATOM 1820 C CA . LYS A 1 228 ? 29.376 -5.207 -12.535 1.00 65.94 228 LYS A CA 1
ATOM 1821 C C . LYS A 1 228 ? 29.740 -5.876 -11.196 1.00 65.94 228 LYS A C 1
ATOM 1823 O O . LYS A 1 228 ? 30.001 -7.071 -11.206 1.00 65.94 228 LYS A O 1
ATOM 1828 N N . ASP A 1 229 ? 29.635 -5.160 -10.075 1.00 65.38 229 ASP A N 1
ATOM 1829 C CA . ASP A 1 229 ? 30.022 -5.639 -8.739 1.00 65.38 229 ASP A CA 1
ATOM 1830 C C . ASP A 1 229 ? 28.904 -5.519 -7.683 1.00 65.38 229 ASP A C 1
ATOM 1832 O O . ASP A 1 229 ? 29.164 -5.637 -6.486 1.00 65.38 229 ASP A O 1
ATOM 1836 N N . VAL A 1 230 ? 27.656 -5.253 -8.096 1.00 64.06 230 VAL A N 1
ATOM 1837 C CA . VAL A 1 230 ? 26.515 -5.077 -7.179 1.00 64.06 230 VAL A CA 1
ATOM 1838 C C . VAL A 1 230 ? 25.602 -6.300 -7.225 1.00 64.06 230 VAL A C 1
ATOM 1840 O O . VAL A 1 230 ? 25.155 -6.729 -8.290 1.00 64.06 230 VAL A O 1
ATOM 1843 N N . PHE A 1 231 ? 25.298 -6.855 -6.051 1.00 59.78 231 PHE A N 1
ATOM 1844 C CA . PHE A 1 231 ? 24.337 -7.946 -5.919 1.00 59.78 231 PHE A CA 1
ATOM 1845 C C . PHE A 1 231 ? 22.909 -7.421 -6.059 1.00 59.78 231 PHE A C 1
ATOM 1847 O O . PHE A 1 231 ? 22.575 -6.347 -5.561 1.00 59.78 231 PHE A O 1
ATOM 1854 N N . SER A 1 232 ? 22.044 -8.192 -6.720 1.00 65.06 232 SER A N 1
ATOM 1855 C CA . SER A 1 232 ? 20.638 -7.824 -6.843 1.00 65.06 232 SER A CA 1
ATOM 1856 C C . SER A 1 232 ? 19.939 -7.952 -5.491 1.00 65.06 232 SER A C 1
ATOM 1858 O O . SER A 1 232 ? 19.761 -9.071 -5.005 1.00 65.06 232 SER A O 1
ATOM 1860 N N . LYS A 1 233 ? 19.505 -6.831 -4.914 1.00 70.81 233 LYS A N 1
ATOM 1861 C CA . LYS A 1 233 ? 18.545 -6.845 -3.810 1.00 70.81 233 LYS A CA 1
ATOM 1862 C C . LYS A 1 233 ? 17.146 -7.080 -4.385 1.00 70.81 233 LYS A C 1
ATOM 1864 O O . LYS A 1 233 ? 16.775 -6.455 -5.378 1.00 70.81 233 LYS A O 1
ATOM 1869 N N . GLN A 1 234 ? 16.419 -8.032 -3.811 1.00 80.00 234 GLN A N 1
ATOM 1870 C CA . GLN A 1 234 ? 15.006 -8.255 -4.121 1.00 80.00 234 GLN A CA 1
ATOM 1871 C C . GLN A 1 234 ? 14.157 -7.348 -3.228 1.00 80.00 234 GLN A C 1
ATOM 1873 O O . GLN A 1 234 ? 14.650 -6.879 -2.208 1.00 80.00 234 GLN A O 1
ATOM 1878 N N . VAL A 1 235 ? 12.926 -7.073 -3.649 1.00 85.19 235 VAL A N 1
ATOM 1879 C CA . VAL A 1 235 ? 11.966 -6.262 -2.890 1.00 85.19 235 VAL A CA 1
ATOM 1880 C C . VAL A 1 235 ? 10.737 -7.110 -2.592 1.00 85.19 235 VAL A C 1
ATOM 1882 O O . VAL A 1 235 ? 10.328 -7.909 -3.436 1.00 85.19 235 VAL A O 1
ATOM 1885 N N . ASP A 1 236 ? 10.130 -6.942 -1.422 1.00 91.12 236 ASP A N 1
ATOM 1886 C CA . ASP A 1 236 ? 8.968 -7.744 -1.023 1.00 91.12 236 ASP A CA 1
ATOM 1887 C C . ASP A 1 236 ? 7.719 -7.410 -1.839 1.00 91.12 236 ASP A C 1
ATOM 1889 O O . ASP A 1 236 ? 7.009 -8.309 -2.300 1.00 91.12 236 ASP A O 1
ATOM 1893 N N . TYR A 1 237 ? 7.467 -6.119 -2.072 1.00 95.19 237 TYR A N 1
ATOM 1894 C CA . TYR A 1 237 ? 6.308 -5.647 -2.829 1.00 95.19 237 TYR A CA 1
ATOM 1895 C C . TYR A 1 237 ? 6.671 -4.531 -3.793 1.00 95.19 237 TYR A C 1
ATOM 1897 O O . TYR A 1 237 ? 7.655 -3.810 -3.627 1.00 95.19 237 TYR A O 1
ATOM 1905 N N . SER A 1 238 ? 5.809 -4.336 -4.783 1.00 95.25 238 SER A N 1
ATOM 1906 C CA . SER A 1 238 ? 5.827 -3.126 -5.585 1.00 95.25 238 SER A CA 1
ATOM 1907 C C . SER A 1 238 ? 4.418 -2.661 -5.908 1.00 95.25 238 SER A C 1
ATOM 1909 O O . SER A 1 238 ? 3.517 -3.468 -6.159 1.00 95.25 238 SER A O 1
ATOM 1911 N N . PHE A 1 239 ? 4.256 -1.344 -5.908 1.00 96.12 239 PHE A N 1
ATOM 1912 C CA . PHE A 1 239 ? 3.132 -0.665 -6.517 1.00 96.12 239 PHE A CA 1
ATOM 1913 C C . PHE A 1 239 ? 3.453 -0.394 -7.979 1.00 96.12 239 PHE A C 1
ATOM 1915 O O . PHE A 1 239 ? 4.576 -0.011 -8.321 1.00 96.12 239 PHE A O 1
ATOM 1922 N N . PHE A 1 240 ? 2.456 -0.575 -8.831 1.00 95.94 240 PHE A N 1
ATOM 1923 C CA . PHE A 1 240 ? 2.583 -0.395 -10.264 1.00 95.94 240 PHE A CA 1
ATOM 1924 C C . PHE A 1 240 ? 1.433 0.433 -10.823 1.00 95.94 240 PHE A C 1
ATOM 1926 O O . PHE A 1 240 ? 0.325 0.421 -10.284 1.00 95.94 240 PHE A O 1
ATOM 1933 N N . ILE A 1 241 ? 1.706 1.098 -11.939 1.00 95.81 241 ILE A N 1
ATOM 1934 C CA . ILE A 1 241 ? 0.684 1.699 -12.789 1.00 95.81 241 ILE A CA 1
ATOM 1935 C C . ILE A 1 241 ? 0.184 0.630 -13.762 1.00 95.81 241 ILE A C 1
ATOM 1937 O O . ILE A 1 241 ? 0.989 -0.100 -14.343 1.00 95.81 241 ILE A O 1
ATOM 1941 N N . ASP A 1 242 ? -1.133 0.522 -13.922 1.00 94.62 242 ASP A N 1
ATOM 1942 C CA . ASP A 1 242 ? -1.799 -0.271 -14.954 1.00 94.62 242 ASP A CA 1
ATOM 1943 C C . ASP A 1 242 ? -2.195 0.645 -16.125 1.00 94.62 242 ASP A C 1
ATOM 1945 O O . ASP A 1 242 ? -3.227 1.317 -16.049 1.00 94.62 242 ASP A O 1
ATOM 1949 N N . PRO A 1 243 ? -1.394 0.703 -17.207 1.00 93.75 243 PRO A N 1
ATOM 1950 C CA . PRO A 1 243 ? -1.654 1.619 -18.312 1.00 93.75 243 PRO A CA 1
ATOM 1951 C C . PRO A 1 243 ? -2.948 1.302 -19.070 1.00 93.75 243 PRO A C 1
ATOM 1953 O O . PRO A 1 243 ? -3.457 2.160 -19.780 1.00 93.75 243 PRO A O 1
ATOM 1956 N N . GLU A 1 244 ? -3.482 0.080 -18.948 1.00 91.06 244 GLU A N 1
ATOM 1957 C CA . GLU A 1 244 ? -4.760 -0.297 -19.565 1.00 91.06 244 GLU A CA 1
ATOM 1958 C C . GLU A 1 244 ? -5.970 0.224 -18.779 1.00 91.06 244 GLU A C 1
ATOM 1960 O O . GLU A 1 244 ? -7.101 0.146 -19.266 1.00 91.06 244 GLU A O 1
ATOM 1965 N N . ALA A 1 245 ? -5.762 0.683 -17.544 1.00 91.12 245 ALA A N 1
ATOM 1966 C CA . ALA A 1 245 ? -6.784 1.284 -16.694 1.00 91.12 245 ALA A CA 1
ATOM 1967 C C . ALA A 1 245 ? -6.781 2.821 -16.747 1.00 91.12 245 ALA A C 1
ATOM 1969 O O . ALA A 1 245 ? -7.508 3.445 -15.976 1.00 91.12 245 ALA A O 1
ATOM 1970 N N . ASP A 1 246 ? -5.966 3.414 -17.622 1.00 86.38 246 ASP A N 1
ATOM 1971 C CA . ASP A 1 246 ? -5.967 4.846 -17.902 1.00 86.38 246 ASP A CA 1
ATOM 1972 C C . ASP A 1 246 ? -6.935 5.145 -19.059 1.00 86.38 246 ASP A C 1
ATOM 1974 O O . ASP A 1 246 ? -6.663 4.817 -20.214 1.00 86.38 246 ASP A O 1
ATOM 1978 N N . ASP A 1 247 ? -8.084 5.739 -18.730 1.00 75.00 247 ASP A N 1
ATOM 1979 C CA . ASP A 1 247 ? -9.166 6.049 -19.675 1.00 75.00 247 ASP A CA 1
ATOM 1980 C C . ASP A 1 247 ? -8.977 7.419 -20.380 1.00 75.00 247 ASP A C 1
ATOM 1982 O O . ASP A 1 247 ? -9.948 8.039 -20.813 1.00 75.00 247 ASP A O 1
ATOM 1986 N N . THR A 1 248 ? -7.751 7.951 -20.473 1.00 74.00 248 THR A N 1
ATOM 1987 C CA . THR A 1 248 ? -7.494 9.246 -21.135 1.00 74.00 248 THR A CA 1
ATOM 1988 C C . THR A 1 248 ? -7.588 9.179 -22.670 1.00 74.00 248 THR A C 1
ATOM 1990 O O . THR A 1 248 ? -7.063 8.270 -23.304 1.00 74.00 248 THR A O 1
ATOM 1993 N N . ASP A 1 249 ? -8.182 10.210 -23.292 1.00 62.28 249 ASP A N 1
ATOM 1994 C CA . ASP A 1 249 ? -8.442 10.331 -24.750 1.00 62.28 249 ASP A CA 1
ATOM 1995 C C . ASP A 1 249 ? -7.184 10.482 -25.649 1.00 62.28 249 ASP A C 1
ATOM 1997 O O . ASP A 1 249 ? -7.285 10.719 -26.857 1.00 62.28 249 ASP A O 1
ATOM 2001 N N . SER A 1 250 ? -5.977 10.399 -25.086 1.00 65.00 250 SER A N 1
ATOM 2002 C CA . SER A 1 250 ? -4.715 10.541 -25.830 1.00 65.00 250 SER A CA 1
ATOM 2003 C C . SER A 1 250 ? -4.203 9.187 -26.351 1.00 65.00 250 SER A C 1
ATOM 2005 O O . SER A 1 250 ? -4.893 8.179 -26.224 1.00 65.00 250 SER A O 1
ATOM 2007 N N . LYS A 1 251 ? -3.003 9.127 -26.965 1.00 67.81 251 LYS A N 1
ATOM 2008 C CA . LYS A 1 251 ? -2.357 7.825 -27.247 1.00 67.81 251 LYS A CA 1
ATOM 2009 C C . LYS A 1 251 ? -2.407 6.999 -25.970 1.00 67.81 251 LYS A C 1
ATOM 2011 O O . LYS A 1 251 ? -1.875 7.464 -24.961 1.00 67.81 251 LYS A O 1
ATOM 2016 N N . SER A 1 252 ? -3.038 5.824 -26.016 1.00 85.69 252 SER A N 1
ATOM 2017 C CA . SER A 1 252 ? -3.288 5.079 -24.785 1.00 85.69 252 SER A CA 1
ATOM 2018 C C . SER A 1 252 ? -1.944 4.839 -24.082 1.00 85.69 252 SER A C 1
ATOM 2020 O O . SER A 1 252 ? -0.978 4.426 -24.734 1.00 85.69 252 SER A O 1
ATOM 2022 N N . PRO A 1 253 ? -1.799 5.128 -22.779 1.00 90.06 253 PRO A N 1
ATOM 2023 C CA . PRO A 1 253 ? -0.541 4.905 -22.062 1.00 90.06 253 PRO A CA 1
ATOM 2024 C C . PRO A 1 253 ? 0.025 3.488 -22.250 1.00 90.06 253 PRO A C 1
ATOM 2026 O O . PRO A 1 253 ? 1.242 3.294 -22.267 1.00 90.06 253 PRO A O 1
ATOM 2029 N N . ALA A 1 254 ? -0.842 2.503 -22.497 1.00 91.00 254 ALA A N 1
ATOM 2030 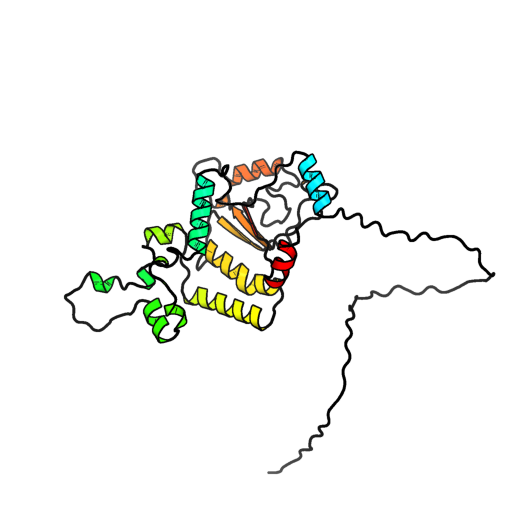C CA . ALA A 1 254 ? -0.470 1.151 -22.906 1.00 91.00 254 ALA A CA 1
ATOM 2031 C C . ALA A 1 254 ? 0.327 1.086 -24.230 1.00 91.00 254 ALA A C 1
ATOM 2033 O O . ALA A 1 254 ? 1.315 0.347 -24.325 1.00 91.00 254 ALA A O 1
ATOM 2034 N N . GLU A 1 255 ? -0.042 1.868 -25.248 1.00 91.75 255 GLU A N 1
ATOM 2035 C CA . GLU A 1 255 ? 0.729 2.003 -26.492 1.00 91.75 255 GLU A CA 1
ATOM 2036 C C . GLU A 1 255 ? 2.097 2.631 -26.230 1.00 91.75 255 GLU A C 1
ATOM 2038 O O . GLU A 1 255 ? 3.107 2.130 -26.722 1.00 91.75 255 GLU A O 1
ATOM 2043 N N . VAL A 1 256 ? 2.154 3.685 -25.407 1.00 92.62 256 VAL A N 1
ATOM 2044 C CA . VAL A 1 256 ? 3.421 4.345 -25.048 1.00 92.62 256 VAL A CA 1
ATOM 2045 C C . VAL A 1 256 ? 4.366 3.359 -24.365 1.00 92.62 256 VAL A C 1
ATOM 2047 O O . VAL A 1 256 ? 5.531 3.246 -24.753 1.00 92.62 256 VAL A O 1
ATOM 2050 N N . VAL A 1 257 ? 3.865 2.583 -23.401 1.00 94.56 257 VAL A N 1
ATOM 2051 C CA . VAL A 1 257 ? 4.646 1.525 -22.748 1.00 94.56 257 VAL A CA 1
ATOM 2052 C C . VAL A 1 257 ? 5.102 0.473 -23.759 1.00 94.56 257 VAL A C 1
ATOM 2054 O O . VAL A 1 257 ? 6.244 0.015 -23.699 1.00 94.56 257 VAL A O 1
ATOM 2057 N N . THR A 1 258 ? 4.252 0.104 -24.717 1.00 94.31 258 THR A N 1
ATOM 2058 C CA . THR A 1 258 ? 4.611 -0.856 -25.769 1.00 94.31 258 THR A CA 1
ATOM 2059 C C . THR A 1 258 ? 5.747 -0.342 -26.652 1.00 94.31 258 THR A C 1
ATOM 2061 O O . THR A 1 258 ? 6.680 -1.099 -26.925 1.00 94.31 258 THR A O 1
ATOM 2064 N N . GLU A 1 259 ? 5.722 0.929 -27.057 1.00 94.81 259 GLU A N 1
ATOM 2065 C CA . GLU A 1 259 ? 6.804 1.540 -27.837 1.00 94.81 259 GLU A CA 1
ATOM 2066 C C . GLU A 1 259 ? 8.107 1.637 -27.036 1.00 94.81 259 GLU A C 1
ATOM 2068 O O . GLU A 1 259 ? 9.160 1.237 -27.534 1.00 94.81 259 GLU A O 1
ATOM 2073 N N . LEU A 1 260 ? 8.047 2.074 -25.772 1.00 94.62 260 LEU A N 1
ATOM 2074 C CA . LEU A 1 260 ? 9.225 2.149 -24.899 1.00 94.62 260 LEU A CA 1
ATOM 2075 C C . LEU A 1 260 ? 9.884 0.779 -24.724 1.00 94.62 260 LEU A C 1
ATOM 2077 O O . LEU A 1 260 ? 11.102 0.641 -24.822 1.00 94.62 260 LEU A O 1
ATOM 2081 N N . ARG A 1 261 ? 9.085 -0.274 -24.549 1.00 95.06 261 ARG A N 1
ATOM 2082 C CA . ARG A 1 261 ? 9.601 -1.639 -24.411 1.00 95.06 261 ARG A CA 1
ATOM 2083 C C . ARG A 1 261 ? 10.388 -2.122 -25.628 1.00 95.06 261 ARG A C 1
ATOM 2085 O O . ARG A 1 261 ? 11.211 -3.010 -25.462 1.00 95.06 261 ARG A O 1
ATOM 2092 N N . LYS A 1 262 ? 10.191 -1.567 -26.828 1.00 95.69 262 LYS A N 1
ATOM 2093 C CA . LYS A 1 262 ? 10.975 -1.963 -28.015 1.00 95.69 262 LYS A CA 1
ATOM 2094 C C . LYS A 1 262 ? 12.444 -1.547 -27.925 1.00 95.69 262 LYS A C 1
ATOM 2096 O O . LYS A 1 262 ? 13.278 -2.176 -28.567 1.00 95.69 262 LYS A O 1
ATOM 2101 N N . ILE A 1 263 ? 12.748 -0.502 -27.154 1.00 94.44 263 ILE A N 1
ATOM 2102 C CA . ILE A 1 263 ? 14.100 0.068 -27.037 1.00 94.44 263 ILE A CA 1
ATOM 2103 C C . ILE A 1 263 ? 14.756 -0.199 -25.676 1.00 94.44 263 ILE A C 1
ATOM 2105 O O . ILE A 1 263 ? 15.956 0.016 -25.523 1.00 94.44 263 ILE A O 1
ATOM 2109 N N . MET A 1 264 ? 13.990 -0.673 -24.692 1.00 92.75 264 MET A N 1
ATOM 2110 C CA . MET A 1 264 ? 14.489 -0.969 -23.350 1.00 92.75 264 MET A CA 1
ATOM 2111 C C . MET A 1 264 ? 15.155 -2.357 -23.275 1.00 92.75 264 MET A C 1
ATOM 2113 O O . MET A 1 264 ? 14.700 -3.298 -23.939 1.00 92.75 264 MET A O 1
ATOM 2117 N N . PRO A 1 265 ? 16.198 -2.527 -22.437 1.00 91.06 265 PRO A N 1
ATOM 2118 C CA . PRO A 1 265 ? 16.783 -3.826 -22.118 1.00 91.06 265 PRO A CA 1
ATOM 2119 C C . PRO A 1 265 ? 15.739 -4.918 -2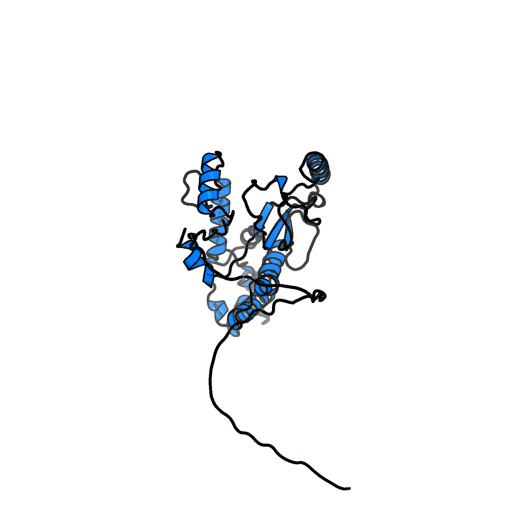1.848 1.00 91.06 265 PRO A C 1
ATOM 2121 O O . PRO A 1 265 ? 14.749 -4.708 -21.148 1.00 91.06 265 PRO A O 1
ATOM 2124 N N . CYS A 1 266 ? 15.960 -6.100 -22.427 1.00 91.44 266 CYS A N 1
ATOM 2125 C CA . CYS A 1 266 ? 15.100 -7.282 -22.288 1.00 91.44 266 CYS A CA 1
ATOM 2126 C C . CYS A 1 266 ? 13.617 -7.095 -22.683 1.00 91.44 266 CYS A C 1
ATOM 2128 O O . CYS A 1 266 ? 12.796 -7.973 -22.406 1.00 91.44 266 CYS A O 1
ATOM 2130 N N . GLY A 1 267 ? 13.243 -5.995 -23.344 1.00 92.94 267 GLY A N 1
ATOM 2131 C CA . GLY A 1 267 ? 11.874 -5.784 -23.816 1.00 92.94 267 GLY A CA 1
ATOM 2132 C C . GLY A 1 267 ? 10.850 -5.495 -22.709 1.00 92.94 267 GLY A C 1
ATOM 2133 O O . GLY A 1 267 ? 9.658 -5.805 -22.867 1.00 92.94 267 GLY A O 1
ATOM 2134 N N . VAL A 1 268 ? 11.301 -4.966 -21.568 1.00 94.00 268 VAL A N 1
ATOM 2135 C CA . VAL A 1 268 ? 10.484 -4.668 -20.380 1.00 94.00 268 VAL A CA 1
ATOM 2136 C C . VAL A 1 268 ? 10.579 -3.191 -20.008 1.00 94.00 268 VAL A C 1
ATOM 2138 O O . VAL A 1 268 ? 11.562 -2.529 -20.320 1.00 94.00 268 VAL A O 1
ATOM 2141 N N . ILE A 1 269 ? 9.546 -2.668 -19.345 1.00 94.69 269 ILE A N 1
ATOM 2142 C CA . ILE A 1 269 ? 9.528 -1.262 -18.913 1.00 94.69 269 ILE A CA 1
ATOM 2143 C C . ILE A 1 269 ? 10.267 -1.035 -17.584 1.00 94.69 269 ILE A C 1
ATOM 2145 O O . ILE A 1 269 ? 10.671 0.081 -17.279 1.00 94.69 269 ILE A O 1
ATOM 2149 N N . ASN A 1 270 ? 10.457 -2.104 -16.807 1.00 93.44 270 ASN A N 1
ATOM 2150 C CA . ASN A 1 270 ? 11.038 -2.072 -15.470 1.00 93.44 270 ASN A CA 1
ATOM 2151 C C . ASN A 1 270 ? 12.436 -2.684 -15.432 1.00 93.44 270 ASN A C 1
ATOM 2153 O O . ASN A 1 270 ? 12.847 -3.422 -16.322 1.00 93.44 270 ASN A O 1
ATOM 2157 N N . HIS A 1 271 ? 13.130 -2.486 -14.315 1.00 91.00 271 HIS A N 1
ATOM 2158 C CA . HIS A 1 271 ? 14.439 -3.079 -14.050 1.00 91.00 271 HIS A CA 1
ATOM 2159 C C . HIS A 1 271 ? 14.404 -4.588 -13.715 1.00 91.00 271 HIS A C 1
ATOM 2161 O O . HIS A 1 271 ? 15.388 -5.141 -13.228 1.00 91.00 271 HIS A O 1
ATOM 2167 N N . THR A 1 272 ? 13.285 -5.274 -13.964 1.00 91.62 272 THR A N 1
ATOM 2168 C CA . THR A 1 272 ? 13.082 -6.708 -13.717 1.00 91.62 272 THR A CA 1
ATOM 2169 C C . THR A 1 272 ? 12.365 -7.371 -14.895 1.00 91.62 272 THR A C 1
ATOM 2171 O O . THR A 1 272 ? 11.475 -6.783 -15.505 1.00 91.62 272 THR A O 1
ATOM 2174 N N . MET A 1 273 ? 12.707 -8.631 -15.190 1.00 90.75 273 MET A N 1
ATOM 2175 C CA . MET A 1 273 ? 11.966 -9.462 -16.155 1.00 90.75 273 MET A CA 1
ATOM 2176 C C . MET A 1 273 ? 10.747 -10.160 -15.542 1.00 90.75 273 MET A C 1
ATOM 2178 O O . MET A 1 273 ? 10.177 -11.060 -16.163 1.00 90.75 273 MET A O 1
ATOM 2182 N N . T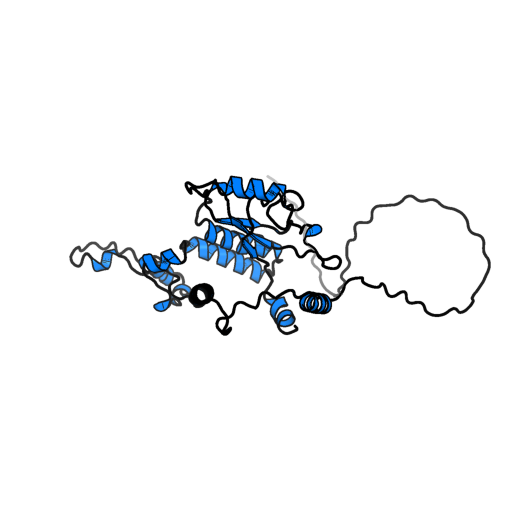YR A 1 274 ? 10.341 -9.792 -14.323 1.00 91.94 274 TYR A N 1
ATOM 2183 C CA . TYR A 1 274 ? 9.174 -10.389 -13.693 1.00 91.94 274 TYR A CA 1
ATOM 2184 C C . TYR A 1 274 ? 7.938 -10.173 -14.567 1.00 91.94 274 TYR A C 1
ATOM 2186 O O . TYR A 1 274 ? 7.487 -9.049 -14.779 1.00 91.94 274 TYR A O 1
ATOM 2194 N N . ARG A 1 275 ? 7.411 -11.271 -15.121 1.00 92.44 275 ARG A N 1
ATOM 2195 C CA . ARG A 1 275 ? 6.417 -11.234 -16.199 1.00 92.44 275 ARG A CA 1
ATOM 2196 C C . ARG A 1 275 ? 5.183 -10.386 -15.868 1.00 92.44 275 ARG A C 1
ATOM 2198 O O . ARG A 1 275 ? 4.754 -9.658 -16.762 1.00 92.44 275 ARG A O 1
ATOM 2205 N N . PRO A 1 276 ? 4.633 -10.420 -14.639 1.00 93.00 276 PRO A N 1
ATOM 2206 C CA . PRO A 1 276 ? 3.539 -9.537 -14.263 1.00 93.00 276 PRO A CA 1
ATOM 2207 C C . PRO A 1 276 ? 3.870 -8.043 -14.406 1.00 93.00 276 PRO A C 1
ATOM 2209 O O . PRO A 1 276 ? 2.964 -7.272 -14.671 1.00 93.00 276 PRO A O 1
ATOM 2212 N N . LEU A 1 277 ? 5.120 -7.610 -14.272 1.00 93.88 277 LEU A N 1
ATOM 2213 C CA . LEU A 1 277 ? 5.520 -6.196 -14.350 1.00 93.88 277 LEU A CA 1
ATOM 2214 C C . LEU A 1 277 ? 6.078 -5.805 -15.721 1.00 93.88 277 LEU A C 1
ATOM 2216 O O . LEU A 1 277 ? 6.652 -4.737 -15.884 1.00 93.88 277 LEU A O 1
ATOM 2220 N N . ARG A 1 278 ? 5.942 -6.657 -16.735 1.00 93.69 278 ARG A N 1
ATOM 2221 C CA . ARG A 1 278 ? 6.559 -6.431 -18.048 1.00 93.69 278 ARG A CA 1
ATOM 2222 C C . ARG A 1 278 ? 6.108 -5.121 -18.714 1.00 93.69 278 ARG A C 1
ATOM 2224 O O . ARG A 1 278 ? 6.923 -4.453 -19.345 1.00 93.69 278 ARG A O 1
ATOM 2231 N N . ASP A 1 279 ? 4.825 -4.808 -18.595 1.00 94.25 279 ASP A N 1
ATOM 2232 C CA . ASP A 1 279 ? 4.085 -3.691 -19.202 1.00 94.25 279 ASP A CA 1
ATOM 2233 C C . ASP A 1 279 ? 3.404 -2.798 -18.151 1.00 94.25 279 ASP A C 1
ATOM 2235 O O . ASP A 1 279 ? 2.639 -1.906 -18.497 1.00 94.25 279 ASP A O 1
ATOM 2239 N N . ARG A 1 280 ? 3.709 -3.006 -16.868 1.00 95.56 280 ARG A N 1
ATOM 2240 C CA . ARG A 1 280 ? 3.127 -2.258 -15.750 1.00 95.56 280 ARG A CA 1
ATOM 2241 C C . ARG A 1 280 ? 4.239 -1.551 -14.983 1.00 95.56 280 ARG A C 1
ATOM 2243 O O . ARG A 1 280 ? 4.933 -2.222 -14.214 1.00 95.56 280 ARG A O 1
ATOM 2250 N N . PRO A 1 281 ? 4.488 -0.254 -15.240 1.00 95.81 281 PRO A N 1
ATOM 2251 C CA . PRO A 1 281 ? 5.587 0.485 -14.623 1.00 95.81 281 PRO A CA 1
ATOM 2252 C C . PRO A 1 281 ? 5.539 0.414 -13.096 1.00 95.81 281 PRO A C 1
ATOM 2254 O O . PRO A 1 281 ? 4.498 0.677 -12.500 1.00 95.81 281 PRO A O 1
ATOM 2257 N N . MET A 1 282 ? 6.658 0.058 -12.470 1.00 94.81 282 MET A N 1
ATOM 2258 C CA . MET A 1 282 ? 6.838 0.085 -11.019 1.00 94.81 282 MET A CA 1
ATOM 2259 C C . MET A 1 282 ? 7.049 1.531 -10.573 1.00 94.81 282 MET A C 1
ATOM 2261 O O . MET A 1 282 ? 7.870 2.237 -11.154 1.00 94.81 282 MET A O 1
ATOM 2265 N N . VAL A 1 283 ? 6.337 1.958 -9.530 1.00 93.00 283 VAL A N 1
ATOM 2266 C CA . VAL A 1 283 ? 6.427 3.333 -9.001 1.00 93.00 283 VAL A CA 1
ATOM 2267 C C . VAL A 1 283 ? 6.976 3.389 -7.584 1.00 93.00 283 VAL A C 1
ATOM 2269 O O . VAL A 1 283 ? 7.726 4.297 -7.248 1.00 93.00 283 VAL A O 1
ATOM 2272 N N . VAL A 1 284 ? 6.642 2.397 -6.761 1.00 91.19 284 VAL A N 1
ATOM 2273 C CA . VAL A 1 284 ? 7.123 2.288 -5.383 1.00 91.19 284 VAL A CA 1
ATOM 2274 C C . VAL A 1 284 ? 7.499 0.836 -5.135 1.00 91.19 284 VAL A C 1
ATOM 2276 O O . VAL A 1 284 ? 6.758 -0.077 -5.505 1.00 91.19 284 VAL A O 1
ATOM 2279 N N . THR A 1 285 ? 8.652 0.609 -4.517 1.00 90.88 285 THR A N 1
ATOM 2280 C CA . THR A 1 285 ? 9.091 -0.710 -4.051 1.00 90.88 285 THR A CA 1
ATOM 2281 C C . THR A 1 285 ? 9.156 -0.709 -2.538 1.00 90.88 285 THR A C 1
ATOM 2283 O O . THR A 1 285 ? 9.691 0.229 -1.950 1.00 90.88 285 THR A O 1
ATOM 2286 N N . VAL A 1 286 ? 8.634 -1.758 -1.917 1.00 91.31 286 VAL A N 1
ATOM 2287 C CA . VAL A 1 286 ? 8.593 -1.907 -0.465 1.00 91.31 286 VAL A CA 1
ATOM 2288 C C . VAL A 1 286 ? 9.473 -3.078 -0.082 1.00 91.31 286 VAL A C 1
ATOM 2290 O O . VAL A 1 286 ? 9.292 -4.185 -0.585 1.00 91.31 286 VAL A O 1
ATOM 2293 N N . GLU A 1 287 ? 10.398 -2.808 0.825 1.00 90.44 287 GLU A N 1
ATOM 2294 C CA . GLU A 1 287 ? 11.151 -3.812 1.559 1.00 90.44 287 GLU A CA 1
ATOM 2295 C C . GLU A 1 287 ? 10.662 -3.781 3.003 1.00 90.44 287 GLU A C 1
ATOM 2297 O O . GLU A 1 287 ? 10.615 -2.717 3.626 1.00 90.44 287 GLU A O 1
ATOM 2302 N N . THR A 1 288 ? 10.301 -4.935 3.539 1.00 88.44 288 THR A N 1
ATOM 2303 C CA . THR A 1 288 ? 9.928 -5.093 4.938 1.00 88.44 288 THR A CA 1
ATOM 2304 C C . THR A 1 288 ? 11.131 -5.565 5.747 1.00 88.44 288 THR A C 1
ATOM 2306 O O . THR A 1 288 ? 12.056 -6.210 5.247 1.00 88.44 288 THR A O 1
ATOM 2309 N N . LYS A 1 289 ? 11.172 -5.158 7.017 1.00 81.75 289 LYS A N 1
ATOM 2310 C CA . LYS A 1 289 ? 12.175 -5.606 7.984 1.00 81.75 289 LYS A CA 1
ATOM 2311 C C . LYS A 1 289 ? 11.519 -5.780 9.341 1.00 81.75 289 LYS A C 1
ATOM 2313 O O . LYS A 1 289 ? 10.676 -4.978 9.747 1.00 81.75 289 LYS A O 1
ATOM 2318 N N . LYS A 1 290 ? 11.945 -6.808 10.074 1.00 68.00 290 LYS A N 1
ATOM 2319 C CA . LYS A 1 290 ? 11.572 -6.973 11.481 1.00 68.00 290 LYS A CA 1
ATOM 2320 C C . LYS A 1 290 ? 12.195 -5.855 12.323 1.00 68.00 290 LYS A C 1
ATOM 2322 O O . LYS A 1 290 ? 13.397 -5.615 12.239 1.00 68.00 290 LYS A O 1
ATOM 2327 N N . ARG A 1 291 ? 11.398 -5.243 13.209 1.00 57.97 291 ARG A N 1
ATOM 2328 C CA . ARG A 1 291 ? 11.840 -4.162 14.117 1.00 57.97 291 ARG A CA 1
ATOM 2329 C C . ARG A 1 291 ? 13.024 -4.538 15.020 1.00 57.97 291 ARG A C 1
ATOM 2331 O O . ARG A 1 291 ? 13.781 -3.658 15.402 1.00 57.97 291 ARG A O 1
ATOM 2338 N N . HIS A 1 292 ? 13.196 -5.819 15.356 1.00 49.72 292 HIS A N 1
ATOM 2339 C CA . HIS A 1 292 ? 14.227 -6.257 16.308 1.00 49.72 292 HIS A CA 1
ATOM 2340 C C . HIS A 1 292 ? 15.661 -6.254 15.760 1.00 49.72 292 HIS A C 1
ATOM 2342 O O . HIS A 1 292 ? 16.589 -6.265 16.555 1.00 49.72 292 HIS A O 1
ATOM 2348 N N . VAL A 1 293 ? 15.853 -6.216 14.438 1.00 46.53 293 VAL A N 1
ATOM 2349 C CA . VAL A 1 293 ? 17.197 -6.204 13.823 1.00 46.53 293 VAL A CA 1
ATOM 2350 C C . VAL A 1 293 ? 17.570 -4.800 13.331 1.00 46.53 293 VAL A C 1
ATOM 2352 O O . VAL A 1 293 ? 18.738 -4.490 13.130 1.00 46.53 293 VAL A O 1
ATOM 2355 N N . SER A 1 294 ? 16.582 -3.920 13.142 1.00 47.41 294 SER A N 1
ATOM 2356 C CA . SER A 1 294 ? 16.795 -2.639 12.469 1.00 47.41 294 SER A CA 1
ATOM 2357 C C . SER A 1 294 ? 17.313 -1.518 13.363 1.00 47.41 294 SER A C 1
ATOM 2359 O O . SER A 1 294 ? 17.766 -0.536 12.806 1.00 47.41 294 SER A O 1
ATOM 2361 N N . LEU A 1 295 ? 17.247 -1.605 14.696 1.00 37.38 295 LEU A N 1
ATOM 2362 C CA . LEU A 1 295 ? 17.847 -0.562 15.544 1.00 37.38 295 LEU A CA 1
ATOM 2363 C C . LEU A 1 295 ? 19.369 -0.730 15.627 1.00 37.38 295 LEU A C 1
ATOM 2365 O O . LEU A 1 295 ? 20.088 0.218 15.346 1.00 37.38 295 LEU A O 1
ATOM 2369 N N . GLU A 1 296 ? 19.870 -1.949 15.846 1.00 31.70 296 GLU A N 1
ATOM 2370 C CA . GLU A 1 296 ? 21.322 -2.201 15.842 1.00 31.70 296 GLU A CA 1
ATOM 2371 C C . GLU A 1 296 ? 21.956 -2.039 14.452 1.00 31.70 296 GLU A C 1
ATOM 2373 O O . GLU A 1 296 ? 23.110 -1.641 14.354 1.00 31.70 296 GLU A O 1
ATOM 2378 N N . ALA A 1 297 ? 21.212 -2.302 13.371 1.00 40.19 297 ALA A N 1
ATOM 2379 C CA . ALA A 1 297 ? 21.713 -2.110 12.009 1.00 40.19 297 ALA A CA 1
ATOM 2380 C C . ALA A 1 297 ? 21.515 -0.683 11.458 1.00 40.19 297 ALA A C 1
ATOM 2382 O O . ALA A 1 297 ? 22.218 -0.316 10.526 1.00 40.19 297 ALA A O 1
ATOM 2383 N N . ALA A 1 298 ? 20.576 0.114 11.990 1.00 37.00 298 ALA A N 1
ATOM 2384 C CA . ALA A 1 298 ? 20.390 1.514 11.578 1.00 37.00 298 ALA A CA 1
ATOM 2385 C C . ALA A 1 298 ? 21.197 2.508 12.426 1.00 37.00 298 ALA A C 1
ATOM 2387 O O . ALA A 1 298 ? 21.374 3.643 12.004 1.00 37.00 298 ALA A O 1
ATOM 2388 N N . GLU A 1 299 ? 21.686 2.098 13.599 1.00 33.72 299 GLU A N 1
ATOM 2389 C CA . GLU A 1 299 ? 22.621 2.884 14.419 1.00 33.72 299 GLU A CA 1
ATOM 2390 C C . GLU A 1 299 ? 24.098 2.547 14.126 1.00 33.72 299 GLU A C 1
ATOM 2392 O O . GLU A 1 299 ? 24.993 3.147 14.720 1.00 33.72 299 GLU A O 1
ATOM 2397 N N . ALA A 1 300 ? 24.363 1.607 13.209 1.00 34.84 300 ALA A N 1
ATOM 2398 C CA . ALA A 1 300 ? 25.707 1.151 12.843 1.00 34.84 300 ALA A CA 1
ATOM 2399 C C . ALA A 1 300 ? 26.161 1.534 11.417 1.00 34.84 300 ALA A C 1
ATOM 2401 O O . ALA A 1 300 ? 27.183 1.012 10.971 1.00 34.84 300 ALA A O 1
ATOM 2402 N N . ASP A 1 301 ? 25.452 2.443 10.737 1.00 33.22 301 ASP A N 1
ATOM 2403 C CA . ASP A 1 301 ? 25.898 3.107 9.496 1.00 33.22 301 ASP A CA 1
ATOM 2404 C C . ASP A 1 301 ? 25.791 4.638 9.624 1.00 33.22 301 ASP A C 1
ATOM 2406 O O . ASP A 1 301 ? 24.701 5.134 9.992 1.00 33.22 301 ASP A O 1
#

Foldseek 3Di:
DDDDDDDDDDDDDDDDDDDDDDDPDDDDDDDDDDDDDDDDDDDDDDDDDPPPPPPLADPPVSVVVVCVVVVNDDPDDQDLPPPPDDPVSNVVVVVVVCVVVLFAQAECQLQDDPVVPPDPDDPDPPPPGRNLRVVCVVDVVSVPDDPRNYDHPVSNCVQPDRADPVLVVQLVVQVCVCVVVVNDPVSCLVRHVVSVVQCRFDNPDDDLAQKDKDAWQPFWFDVVPDDPNDDTDTFGMFIWTDQVSDPDPPDRVLVVLQVVLVVDPPSAPDRTVPVVRRSTHTDDTHHDDDPVVCVVVVVPD

Radius of gyration: 30.52 Å; chains: 1; bounding box: 99×83×63 Å

Secondary structure (DSSP, 8-state):
---------------------------PPPPP---------------------------HHHHHHHHHTTTPPP-----TT-TT--HHHHHHHHHHHHHHTTTT-EEGGGT--GGGGT-TT------PPPHHHHHHHH-GGGGG--GGGEE-HHHHHHT-PPPPHHHHHHHHHHHHHHHHTT--HHHHIIIIIHHHHHHHHHTTS----SEEEEE-TT-PBPGGGS-TT------SEEEEE-GGG---SSS-HHHHHHHHHHHSGGG-SSSB--GGGSSS-EEEEE----HHHHHHHHS--

Organism: NCBI:txid96318

pLDDT: mean 73.32, std 24.09, range [26.88, 97.62]

Sequence (301 aa):
MSQHSAKRTRLDSPEQDDDDEADVVEMTPKARSSLLRPHTLPPSESQSQSQSQASGRSSPSKQMDALELSGFRWNRQLSTDNPDIPSELFEFLEEMNNCYAGIGIIPQTLKVNKWKQILRFTTTDQDGKAEIDQRIETDRSFRSFKPFMYADAATRSAIGHTPSIDEVELIINEARECQQYSHPEASWNDSVHFPLLHKAVYGSKRRKQLIGMMNCTTAKLIKEYLRKDVFSKQVDYSFFIDPEADDTDSKSPAEVVTELRKIMPCGVINHTMYRPLRDRPMVVTVETKKRHVSLEAAEAD

InterPro domains:
  IPR046797 PD-(D/E)XK nuclease-like [PF20516] (133-299)